Protein AF-0000000080789044 (afdb_homodimer)

Structure (mmCIF, N/CA/C/O backbone):
data_AF-0000000080789044-model_v1
#
loop_
_entity.id
_entity.type
_entity.pdbx_description
1 polymer 'K Homology domain-containing protein'
#
loop_
_atom_site.group_PDB
_atom_site.id
_atom_site.type_symbol
_atom_site.label_atom_id
_atom_site.label_alt_id
_atom_site.label_comp_id
_atom_site.label_asym_id
_atom_site.label_entity_id
_atom_site.label_seq_id
_atom_site.pdbx_PDB_ins_code
_atom_site.Cartn_x
_atom_site.Cartn_y
_atom_site.Cartn_z
_atom_site.occupancy
_atom_site.B_iso_or_equiv
_atom_site.auth_seq_id
_atom_site.auth_comp_id
_atom_site.auth_asym_id
_atom_site.auth_atom_id
_atom_site.pdbx_PDB_model_num
ATOM 1 N N . MET A 1 1 ? 4.906 7.844 7.617 1 92.12 1 MET A N 1
ATOM 2 C CA . MET A 1 1 ? 3.854 7.016 7.031 1 92.12 1 MET A CA 1
ATOM 3 C C . MET A 1 1 ? 2.904 6.5 8.109 1 92.12 1 MET A C 1
ATOM 5 O O . MET A 1 1 ? 3.305 6.324 9.258 1 92.12 1 MET A O 1
ATOM 9 N N . TYR A 1 2 ? 1.619 6.316 7.652 1 90.75 2 TYR A N 1
ATOM 10 C CA . TYR A 1 2 ? 0.608 5.883 8.609 1 90.75 2 TYR A CA 1
ATOM 11 C C . TYR A 1 2 ? -0.194 4.707 8.062 1 90.75 2 TYR A C 1
ATOM 13 O O . TYR A 1 2 ? -0.477 4.645 6.867 1 90.75 2 TYR A O 1
ATOM 21 N N . ILE A 1 3 ? -0.544 3.85 9.039 1 94.31 3 ILE A N 1
ATOM 22 C CA . ILE A 1 3 ? -1.334 2.691 8.641 1 94.31 3 ILE A CA 1
ATOM 23 C C . ILE A 1 3 ? -2.229 2.25 9.797 1 94.31 3 ILE A C 1
ATOM 25 O O . ILE A 1 3 ? -1.871 2.418 10.969 1 94.31 3 ILE A O 1
ATOM 29 N N . THR A 1 4 ? -3.367 1.802 9.398 1 93.44 4 THR A N 1
ATOM 30 C CA . THR A 1 4 ? -4.273 1.199 10.375 1 93.44 4 THR A CA 1
ATOM 31 C C . THR A 1 4 ? -4.496 -0.277 10.062 1 93.44 4 THR A C 1
ATOM 33 O O . THR A 1 4 ? -4.203 -0.734 8.953 1 93.44 4 THR A O 1
ATOM 36 N N . VAL A 1 5 ? -4.879 -1.043 11.023 1 95.06 5 VAL A N 1
ATOM 37 C CA . VAL A 1 5 ? -5.246 -2.447 10.859 1 95.06 5 VAL A CA 1
ATOM 38 C C . VAL A 1 5 ? -6.578 -2.715 11.555 1 95.06 5 VAL A C 1
ATOM 40 O O . VAL A 1 5 ? -7.031 -1.915 12.375 1 95.06 5 VAL A O 1
ATOM 43 N N . PRO A 1 6 ? -7.223 -3.789 11.148 1 93.25 6 PRO A N 1
ATOM 44 C CA . PRO A 1 6 ? -8.445 -4.16 11.875 1 93.25 6 PRO A CA 1
ATOM 45 C C . PRO A 1 6 ? -8.211 -4.297 13.375 1 93.25 6 PRO A C 1
ATOM 47 O O . PRO A 1 6 ? -7.125 -4.688 13.805 1 93.25 6 PRO A O 1
ATOM 50 N N . ASP A 1 7 ? -9.273 -4.141 14.18 1 93.12 7 ASP A N 1
ATOM 51 C CA . ASP A 1 7 ? -9.203 -4.105 15.633 1 93.12 7 ASP A CA 1
ATOM 52 C C . ASP A 1 7 ? -8.633 -5.414 16.188 1 93.12 7 ASP A C 1
ATOM 54 O O . ASP A 1 7 ? -7.863 -5.402 17.156 1 93.12 7 ASP A O 1
ATOM 58 N N . ASP A 1 8 ? -9.016 -6.445 15.555 1 95.88 8 ASP A N 1
ATOM 59 C CA . ASP A 1 8 ? -8.641 -7.75 16.094 1 95.88 8 ASP A CA 1
ATOM 60 C C . ASP A 1 8 ? -7.164 -8.039 15.836 1 95.88 8 ASP A C 1
ATOM 62 O O . ASP A 1 8 ? -6.617 -9.016 16.359 1 95.88 8 ASP A O 1
ATOM 66 N N . LYS A 1 9 ? -6.492 -7.137 15.094 1 97.44 9 LYS A N 1
ATOM 67 C CA . LYS A 1 9 ? -5.078 -7.348 14.789 1 97.44 9 LYS A CA 1
ATOM 68 C C . LYS A 1 9 ? -4.199 -6.383 15.578 1 97.44 9 LYS A C 1
ATOM 70 O O . LYS A 1 9 ? -2.971 -6.5 15.562 1 97.44 9 LYS A O 1
ATOM 75 N N . ILE A 1 10 ? -4.777 -5.477 16.234 1 96.88 10 ILE A N 1
ATOM 76 C CA . ILE A 1 10 ? -4.055 -4.379 16.859 1 96.88 10 ILE A CA 1
ATOM 77 C C . ILE A 1 10 ? -3.068 -4.938 17.891 1 96.88 10 ILE A C 1
ATOM 79 O O . ILE A 1 10 ? -1.892 -4.57 17.891 1 96.88 10 ILE A O 1
ATOM 83 N N . ASN A 1 11 ? -3.529 -5.836 18.766 1 97.44 11 ASN A N 1
ATOM 84 C CA . ASN A 1 11 ? -2.662 -6.375 19.797 1 97.44 11 ASN A CA 1
ATOM 85 C C . ASN A 1 11 ? -1.482 -7.141 19.203 1 97.44 11 ASN A C 1
ATOM 87 O O . ASN A 1 11 ? -0.358 -7.035 19.703 1 97.44 11 ASN A O 1
ATOM 91 N N . LEU A 1 12 ? -1.812 -7.879 18.234 1 98.06 12 LEU A N 1
ATOM 92 C CA . LEU A 1 12 ? -0.754 -8.633 17.562 1 98.06 12 LEU A CA 1
ATOM 93 C C . LEU A 1 12 ? 0.278 -7.688 16.953 1 98.06 12 LEU A C 1
ATOM 95 O O . LEU A 1 12 ? 1.483 -7.891 17.109 1 98.06 12 LEU A O 1
ATOM 99 N N . VAL A 1 13 ? -0.162 -6.688 16.266 1 98.31 13 VAL A N 1
ATOM 100 C CA . VAL A 1 13 ? 0.733 -5.727 15.625 1 98.31 13 VAL A CA 1
ATOM 101 C C . VAL A 1 13 ? 1.543 -4.992 16.703 1 98.31 13 VAL A C 1
ATOM 103 O O . VAL A 1 13 ? 2.756 -4.82 16.562 1 98.31 13 VAL A O 1
ATOM 106 N N . LYS A 1 14 ? 0.929 -4.582 17.766 1 97.81 14 LYS A N 1
ATOM 107 C CA . LYS A 1 14 ? 1.612 -3.893 18.844 1 97.81 14 LYS A CA 1
ATOM 108 C C . LYS A 1 14 ? 2.76 -4.734 19.406 1 97.81 14 LYS A C 1
ATOM 110 O O . LYS A 1 14 ? 3.807 -4.199 19.766 1 97.81 14 LYS A O 1
ATOM 115 N N . SER A 1 15 ? 2.578 -5.996 19.438 1 97.81 15 SER A N 1
ATOM 116 C CA . SER A 1 15 ? 3.547 -6.902 20.047 1 97.81 15 SER A CA 1
ATOM 117 C C . SER A 1 15 ? 4.836 -6.961 19.234 1 97.81 15 SER A C 1
ATOM 119 O O . SER A 1 15 ? 5.875 -7.395 19.734 1 97.81 15 SER A O 1
ATOM 121 N N . ILE A 1 16 ? 4.773 -6.512 18 1 98.12 16 ILE A N 1
ATOM 122 C CA . ILE A 1 16 ? 5.965 -6.684 17.188 1 98.12 16 ILE A CA 1
ATOM 123 C C . ILE A 1 16 ? 6.57 -5.32 16.859 1 98.12 16 ILE A C 1
ATOM 125 O O . ILE A 1 16 ? 7.613 -5.234 16.203 1 98.12 16 ILE A O 1
ATOM 129 N N . LEU A 1 17 ? 5.988 -4.258 17.234 1 98.12 17 LEU A N 1
ATOM 130 C CA . LEU A 1 17 ? 6.441 -2.918 16.875 1 98.12 17 LEU A CA 1
ATOM 131 C C . LEU A 1 17 ? 7.871 -2.684 17.359 1 98.12 17 LEU A C 1
ATOM 133 O O . LEU A 1 17 ? 8.672 -2.082 16.641 1 98.12 17 LEU A O 1
ATOM 137 N N . GLY A 1 18 ? 8.188 -3.09 18.594 1 97.69 18 GLY A N 1
ATOM 138 C CA . GLY A 1 18 ? 9.539 -2.955 19.109 1 97.69 18 GLY A CA 1
ATOM 139 C C . GLY A 1 18 ? 10.578 -3.66 18.25 1 97.69 18 GLY A C 1
ATOM 140 O O . GLY A 1 18 ? 11.625 -3.09 17.938 1 97.69 18 GLY A O 1
ATOM 141 N N . ARG A 1 19 ? 10.258 -4.855 17.938 1 97.69 19 ARG A N 1
ATOM 142 C CA . ARG A 1 19 ? 11.148 -5.641 17.094 1 97.69 19 ARG A CA 1
ATOM 143 C C . ARG A 1 19 ? 11.352 -4.973 15.734 1 97.69 19 ARG A C 1
ATOM 145 O O . ARG A 1 19 ? 12.477 -4.891 15.234 1 97.69 19 ARG A O 1
ATOM 152 N N . LEU A 1 20 ? 10.289 -4.488 15.086 1 98.31 20 LEU A N 1
ATOM 153 C CA . LEU A 1 20 ? 10.359 -3.807 13.797 1 98.31 20 LEU A CA 1
ATOM 154 C C . LEU A 1 20 ? 11.25 -2.572 13.883 1 98.31 20 LEU A C 1
ATOM 156 O O . LEU A 1 20 ? 12.031 -2.301 12.969 1 98.31 20 LEU A O 1
ATOM 160 N N . GLU A 1 21 ? 11.109 -1.86 14.938 1 97.94 21 GLU A N 1
ATOM 161 C CA . GLU A 1 21 ? 11.922 -0.664 15.133 1 97.94 21 GLU A CA 1
ATOM 162 C C . GLU A 1 21 ? 13.398 -1.016 15.258 1 97.94 21 GLU A C 1
ATOM 164 O O . GLU A 1 21 ? 14.258 -0.294 14.742 1 97.94 21 GLU A O 1
ATOM 169 N N . GLU A 1 22 ? 13.703 -2.09 15.891 1 96.94 22 GLU A N 1
ATOM 170 C CA . GLU A 1 22 ? 15.078 -2.527 16.125 1 96.94 22 GLU A CA 1
ATOM 171 C C . GLU A 1 22 ? 15.75 -2.943 14.82 1 96.94 22 GLU A C 1
ATOM 173 O O . GLU A 1 22 ? 16.938 -2.707 14.625 1 96.94 22 GLU A O 1
ATOM 178 N N . ILE A 1 23 ? 14.984 -3.5 13.945 1 97 23 ILE A N 1
ATOM 179 C CA . ILE A 1 23 ? 15.609 -4.086 12.766 1 97 23 ILE A CA 1
ATOM 180 C C . ILE A 1 23 ? 15.484 -3.133 11.586 1 97 23 ILE A C 1
ATOM 182 O O . ILE A 1 23 ? 15.859 -3.471 10.461 1 97 23 ILE A O 1
ATOM 186 N N . SER A 1 24 ? 14.828 -2.043 11.805 1 96.69 24 SER A N 1
ATOM 187 C CA . SER A 1 24 ? 14.656 -1.04 10.758 1 96.69 24 SER A CA 1
ATOM 188 C C . SER A 1 24 ? 15.172 0.323 11.211 1 96.69 24 SER A C 1
ATOM 190 O O . SER A 1 24 ? 15.258 0.594 12.414 1 96.69 24 SER A O 1
ATOM 192 N N . ASN A 1 25 ? 15.594 1.128 10.391 1 95.94 25 ASN A N 1
ATOM 193 C CA . ASN A 1 25 ? 15.992 2.496 10.695 1 95.94 25 ASN A CA 1
ATOM 194 C C . ASN A 1 25 ? 14.797 3.438 10.75 1 95.94 25 ASN A C 1
ATOM 196 O O . ASN A 1 25 ? 14.781 4.461 10.062 1 95.94 25 ASN A O 1
ATOM 200 N N . THR A 1 26 ? 13.766 3.014 11.586 1 97.56 26 THR A N 1
ATOM 201 C CA . THR A 1 26 ? 12.531 3.787 11.703 1 97.56 26 THR A CA 1
ATOM 202 C C . THR A 1 26 ? 12.148 3.973 13.164 1 97.56 26 THR A C 1
ATOM 204 O O . THR A 1 26 ? 12.609 3.229 14.031 1 97.56 26 THR A O 1
ATOM 207 N N . LYS A 1 27 ? 11.477 5.027 13.414 1 97.31 27 LYS A N 1
ATOM 208 C CA . LYS A 1 27 ? 10.711 5.195 14.648 1 97.31 27 LYS A CA 1
ATOM 209 C C . LYS A 1 27 ? 9.25 4.812 14.453 1 97.31 27 LYS A C 1
ATOM 211 O O . LYS A 1 27 ? 8.641 5.184 13.453 1 97.31 27 LYS A O 1
ATOM 216 N N . ILE A 1 28 ? 8.711 3.982 15.375 1 98.06 28 ILE A N 1
ATOM 217 C CA . ILE A 1 28 ? 7.344 3.492 15.227 1 98.06 28 ILE A CA 1
ATOM 218 C C . ILE A 1 28 ? 6.531 3.836 16.469 1 98.06 28 ILE A C 1
ATOM 220 O O . ILE A 1 28 ? 6.961 3.561 17.594 1 98.06 28 ILE A O 1
ATOM 224 N N . GLU A 1 29 ? 5.391 4.438 16.234 1 96.38 29 GLU A N 1
ATOM 225 C CA . GLU A 1 29 ? 4.523 4.852 17.328 1 96.38 29 GLU A CA 1
ATOM 226 C C . GLU A 1 29 ? 3.08 4.422 17.094 1 96.38 29 GLU A C 1
ATOM 228 O O . GLU A 1 29 ? 2.59 4.496 15.961 1 96.38 29 GLU A O 1
ATOM 233 N N . PHE A 1 30 ? 2.467 3.924 18.094 1 96.38 30 PHE A N 1
ATOM 234 C CA . PHE A 1 30 ? 1.051 3.584 18.047 1 96.38 30 PHE A CA 1
ATOM 235 C C . PHE A 1 30 ? 0.214 4.645 18.75 1 96.38 30 PHE A C 1
ATOM 237 O O . PHE A 1 30 ? 0.498 5.008 19.891 1 96.38 30 PHE A O 1
ATOM 244 N N . ASP A 1 31 ? -0.808 5.133 18.031 1 89.69 31 ASP A N 1
ATOM 245 C CA . ASP A 1 31 ? -1.748 6.078 18.625 1 89.69 31 ASP A CA 1
ATOM 246 C C . ASP A 1 31 ? -3.008 5.367 19.125 1 89.69 31 ASP A C 1
ATOM 248 O O . ASP A 1 31 ? -3.809 4.887 18.312 1 89.69 31 ASP A O 1
ATOM 252 N N . GLU A 1 32 ? -3.293 5.422 20.328 1 87.94 32 GLU A N 1
ATOM 253 C CA . GLU A 1 32 ? -4.414 4.715 20.938 1 87.94 32 GLU A CA 1
ATOM 254 C C . GLU A 1 32 ? -5.746 5.344 20.531 1 87.94 32 GLU A C 1
ATOM 256 O O . GLU A 1 32 ? -6.762 4.652 20.422 1 87.94 32 GLU A O 1
ATOM 261 N N . LYS A 1 33 ? -5.793 6.559 20.328 1 82.38 33 LYS A N 1
ATOM 262 C CA . LYS A 1 33 ? -7.043 7.27 20.078 1 82.38 33 LYS A CA 1
ATOM 263 C C . LYS A 1 33 ? -7.527 7.027 18.641 1 82.38 33 LYS A C 1
ATOM 265 O O . LYS A 1 33 ? -8.703 6.75 18.422 1 82.38 33 LYS A O 1
ATOM 270 N N . THR A 1 34 ? -6.609 7.09 17.703 1 82.75 34 THR A N 1
ATOM 271 C CA . THR A 1 34 ? -6.984 6.906 16.297 1 82.75 34 THR A CA 1
ATOM 272 C C . THR A 1 34 ? -6.73 5.469 15.859 1 82.75 34 THR A C 1
ATOM 274 O O . THR A 1 34 ? -7.09 5.086 14.742 1 82.75 34 THR A O 1
ATOM 277 N N . LYS A 1 35 ? -6.02 4.676 16.75 1 88.19 35 LYS A N 1
ATOM 278 C CA . LYS A 1 35 ? -5.668 3.289 16.469 1 88.19 35 LYS A CA 1
ATOM 279 C C . LYS A 1 35 ? -4.801 3.189 15.219 1 88.19 35 LYS A C 1
ATOM 281 O O . LYS A 1 35 ? -4.969 2.27 14.414 1 88.19 35 LYS A O 1
ATOM 286 N N . SER A 1 36 ? -4.012 4.16 15.016 1 92 36 SER A N 1
ATOM 287 C CA . SER A 1 36 ? -3.125 4.203 13.852 1 92 36 SER A CA 1
ATOM 288 C C . SER A 1 36 ? -1.669 4.004 14.258 1 92 36 SER A C 1
ATOM 290 O O . SER A 1 36 ? -1.309 4.215 15.422 1 92 36 SER A O 1
ATOM 292 N N . ILE A 1 37 ? -0.915 3.543 13.375 1 95.88 37 ILE A N 1
ATOM 293 C CA . ILE A 1 37 ? 0.515 3.324 13.562 1 95.88 37 ILE A CA 1
ATOM 294 C C . ILE A 1 37 ? 1.308 4.293 12.695 1 95.88 37 ILE A C 1
ATOM 296 O O . ILE A 1 37 ? 1.101 4.359 11.477 1 95.88 37 ILE A O 1
ATOM 300 N N . ARG A 1 38 ? 2.156 4.992 13.336 1 95.69 38 ARG A N 1
ATOM 301 C CA . ARG A 1 38 ? 3.027 5.941 12.648 1 95.69 38 ARG A CA 1
ATOM 302 C C . ARG A 1 38 ? 4.426 5.367 12.461 1 95.69 38 ARG A C 1
ATOM 304 O O . ARG A 1 38 ? 5.047 4.91 13.43 1 95.69 38 ARG A O 1
ATOM 311 N N . VAL A 1 39 ? 4.871 5.371 11.242 1 97.38 39 VAL A N 1
ATOM 312 C CA . VAL A 1 39 ? 6.203 4.875 10.914 1 97.38 39 VAL A CA 1
ATOM 313 C C . VAL A 1 39 ? 7.043 6.004 10.32 1 97.38 39 VAL A C 1
ATOM 315 O O . VAL A 1 39 ? 6.75 6.496 9.227 1 97.38 39 VAL A O 1
ATOM 318 N N . ILE A 1 40 ? 8.141 6.383 10.984 1 94.75 40 ILE A N 1
ATOM 319 C CA . ILE A 1 40 ? 8.953 7.523 10.586 1 94.75 40 ILE A CA 1
ATOM 320 C C . ILE A 1 40 ? 10.383 7.062 10.312 1 94.75 40 ILE A C 1
ATOM 322 O O . ILE A 1 40 ? 11.078 6.59 11.211 1 94.75 40 ILE A O 1
ATOM 326 N N . PRO A 1 41 ? 10.758 7.188 9.094 1 96 41 PRO A N 1
ATOM 327 C CA . PRO A 1 41 ? 12.172 6.875 8.859 1 96 41 PRO A CA 1
ATOM 328 C C . PRO A 1 41 ? 13.117 7.82 9.602 1 96 41 PRO A C 1
ATOM 330 O O . PRO A 1 41 ? 12.836 9.016 9.719 1 96 41 PRO A O 1
ATOM 333 N N . LYS A 1 42 ? 14.211 7.309 10.062 1 92.88 42 LYS A N 1
ATOM 334 C CA . LYS A 1 42 ? 15.188 8.109 10.789 1 92.88 42 LYS A CA 1
ATOM 335 C C . LYS A 1 42 ? 16.109 8.859 9.836 1 92.88 42 LYS A C 1
ATOM 337 O O . LYS A 1 42 ? 16.812 9.789 10.234 1 92.88 42 LYS A O 1
ATOM 342 N N . ASP A 1 43 ? 16.078 8.383 8.641 1 90.12 43 ASP A N 1
ATOM 343 C CA . ASP A 1 43 ? 16.828 9.086 7.598 1 90.12 43 ASP A CA 1
ATOM 344 C C . ASP A 1 43 ? 15.891 9.602 6.508 1 90.12 43 ASP A C 1
ATOM 346 O O . ASP A 1 43 ? 14.664 9.539 6.648 1 90.12 43 ASP A O 1
ATOM 350 N N . ASN A 1 44 ? 16.328 10.297 5.562 1 88.56 44 ASN A N 1
ATOM 351 C CA . ASN A 1 44 ? 15.5 10.891 4.516 1 88.56 44 ASN A CA 1
ATOM 352 C C . ASN A 1 44 ? 15.219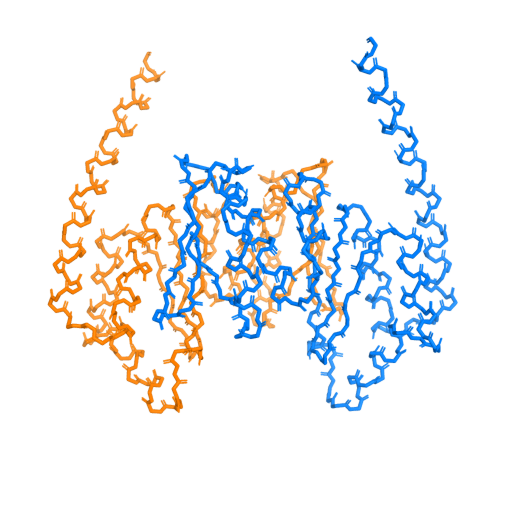 9.906 3.389 1 88.56 44 ASN A C 1
ATOM 354 O O . ASN A 1 44 ? 15.258 10.273 2.213 1 88.56 44 ASN A O 1
ATOM 358 N N . ASN A 1 45 ? 15.023 8.609 3.785 1 92.31 45 ASN A N 1
ATOM 359 C CA . ASN A 1 45 ? 14.711 7.551 2.834 1 92.31 45 ASN A CA 1
ATOM 360 C C . ASN A 1 45 ? 13.508 6.727 3.289 1 92.31 45 ASN A C 1
ATOM 362 O O . ASN A 1 45 ? 13.508 6.18 4.391 1 92.31 45 ASN A O 1
ATOM 366 N N . ALA A 1 46 ? 12.547 6.617 2.398 1 96.12 46 ALA A N 1
ATOM 367 C CA . ALA A 1 46 ? 11.242 6.078 2.77 1 96.12 46 ALA A CA 1
ATOM 368 C C . ALA A 1 46 ? 11.25 4.555 2.721 1 96.12 46 ALA A C 1
ATOM 370 O O . ALA A 1 46 ? 10.32 3.906 3.221 1 96.12 46 ALA A O 1
ATOM 371 N N . TYR A 1 47 ? 12.297 3.949 2.158 1 96.81 47 TYR A N 1
ATOM 372 C CA . TYR A 1 47 ? 12.25 2.535 1.804 1 96.81 47 TYR A CA 1
ATOM 373 C C . TYR A 1 47 ? 12.031 1.669 3.037 1 96.81 47 TYR A C 1
ATOM 375 O O . TYR A 1 47 ? 11.164 0.792 3.041 1 96.81 47 TYR A O 1
ATOM 383 N N . GLU A 1 48 ? 12.789 1.94 4.09 1 96.81 48 GLU A N 1
ATOM 384 C CA . GLU A 1 48 ? 12.656 1.134 5.297 1 96.81 48 GLU A CA 1
ATOM 385 C C . GLU A 1 48 ? 11.266 1.279 5.906 1 96.81 48 GLU A C 1
ATOM 387 O O . GLU A 1 48 ? 10.688 0.304 6.391 1 96.81 48 GLU A O 1
ATOM 392 N N . ALA A 1 49 ? 10.781 2.465 5.918 1 97.5 49 ALA A N 1
ATOM 393 C CA . ALA A 1 49 ? 9.43 2.697 6.418 1 97.5 49 ALA A CA 1
ATOM 394 C C . ALA A 1 49 ? 8.398 1.964 5.57 1 97.5 49 ALA A C 1
ATOM 396 O O . ALA A 1 49 ? 7.426 1.418 6.098 1 97.5 49 ALA A O 1
ATOM 397 N N . MET A 1 50 ? 8.57 1.967 4.281 1 97.5 50 MET A N 1
ATOM 398 C CA . MET A 1 50 ? 7.66 1.261 3.383 1 97.5 50 MET A CA 1
ATOM 399 C C . MET A 1 50 ? 7.645 -0.233 3.686 1 97.5 50 MET A C 1
ATOM 401 O O . MET A 1 50 ? 6.59 -0.867 3.656 1 97.5 50 MET A O 1
ATOM 405 N N . LYS A 1 51 ? 8.805 -0.787 3.971 1 98.06 51 LYS A N 1
ATOM 406 C CA . LYS A 1 51 ? 8.867 -2.199 4.328 1 98.06 51 LYS A CA 1
ATOM 407 C C . LYS A 1 51 ? 8.117 -2.475 5.625 1 98.06 51 LYS A C 1
ATOM 409 O O . LYS A 1 51 ? 7.336 -3.426 5.707 1 98.06 51 LYS A O 1
ATOM 414 N N . VAL A 1 52 ? 8.344 -1.621 6.582 1 98.5 52 VAL A N 1
ATOM 415 C CA . VAL A 1 52 ? 7.672 -1.765 7.867 1 98.5 52 VAL A CA 1
ATOM 416 C C . VAL A 1 52 ? 6.16 -1.698 7.672 1 98.5 52 VAL A C 1
ATOM 418 O O . VAL A 1 52 ? 5.422 -2.525 8.211 1 98.5 52 VAL A O 1
ATOM 421 N N . VAL A 1 53 ? 5.734 -0.76 6.922 1 98.12 53 VAL A N 1
ATOM 422 C CA . VAL A 1 53 ? 4.312 -0.596 6.637 1 98.12 53 VAL A CA 1
ATOM 423 C C . VAL A 1 53 ? 3.775 -1.849 5.949 1 98.12 53 VAL A C 1
ATOM 425 O O . VAL A 1 53 ? 2.664 -2.297 6.242 1 98.12 53 VAL A O 1
ATOM 428 N N . SER A 1 54 ? 4.551 -2.414 5.062 1 98.19 54 SER A N 1
ATOM 429 C CA . SER A 1 54 ? 4.137 -3.631 4.371 1 98.19 54 SER A CA 1
ATOM 430 C C . SER A 1 54 ? 3.967 -4.793 5.344 1 98.19 54 SER A C 1
ATOM 432 O O . SER A 1 54 ? 3.045 -5.598 5.203 1 98.19 54 SER A O 1
ATOM 434 N N . VAL A 1 55 ? 4.852 -4.887 6.293 1 98.81 55 VAL A N 1
ATOM 435 C CA . VAL A 1 55 ? 4.75 -5.93 7.309 1 98.81 55 VAL A CA 1
ATOM 436 C C . VAL A 1 55 ? 3.449 -5.77 8.086 1 98.81 55 VAL A C 1
ATOM 438 O O . VAL A 1 55 ? 2.701 -6.734 8.266 1 98.81 55 VAL A O 1
ATOM 441 N N . ILE A 1 56 ? 3.186 -4.562 8.523 1 98.62 56 ILE A N 1
ATOM 442 C CA . ILE A 1 56 ? 1.991 -4.273 9.312 1 98.62 56 ILE A CA 1
ATOM 443 C C . ILE A 1 56 ? 0.744 -4.562 8.477 1 98.62 56 ILE A C 1
ATOM 445 O O . ILE A 1 56 ? -0.213 -5.164 8.977 1 98.62 56 ILE A O 1
ATOM 449 N N . LYS A 1 57 ? 0.782 -4.195 7.246 1 97.56 57 LYS A N 1
ATOM 450 C CA . LYS A 1 57 ? -0.329 -4.457 6.336 1 97.56 57 LYS A CA 1
ATOM 451 C C . LYS A 1 57 ? -0.571 -5.953 6.176 1 97.56 57 LYS A C 1
ATOM 453 O O . LYS A 1 57 ? -1.717 -6.41 6.184 1 97.56 57 LYS A O 1
ATOM 458 N N . ALA A 1 58 ? 0.5 -6.668 5.992 1 98.56 58 ALA A N 1
ATOM 459 C CA . ALA A 1 58 ? 0.392 -8.117 5.82 1 98.56 58 ALA A CA 1
ATOM 460 C C . ALA A 1 58 ? -0.297 -8.766 7.02 1 98.56 58 ALA A C 1
ATOM 462 O O . ALA A 1 58 ? -1.19 -9.594 6.855 1 98.56 58 ALA A O 1
ATOM 463 N N . ILE A 1 59 ? 0.059 -8.328 8.18 1 98.38 59 ILE A N 1
ATOM 464 C CA . ILE A 1 59 ? -0.57 -8.852 9.383 1 98.38 59 ILE A CA 1
ATOM 465 C C . ILE A 1 59 ? -2.039 -8.438 9.422 1 98.38 59 ILE A C 1
ATOM 467 O O . ILE A 1 59 ? -2.91 -9.242 9.758 1 98.38 59 ILE A O 1
ATOM 471 N N . GLY A 1 60 ? -2.295 -7.266 9.07 1 96.44 60 GLY A N 1
ATOM 472 C CA . GLY A 1 60 ? -3.66 -6.766 9.031 1 96.44 60 GLY A CA 1
ATOM 473 C C . GLY A 1 60 ? -4.57 -7.582 8.133 1 96.44 60 GLY A C 1
ATOM 474 O O . GLY A 1 60 ? -5.75 -7.758 8.438 1 96.44 60 GLY A O 1
ATOM 475 N N . VAL A 1 61 ? -3.961 -8.047 7.051 1 95.75 61 VAL A N 1
ATOM 476 C CA . VAL A 1 61 ? -4.781 -8.758 6.07 1 95.75 61 VAL A CA 1
ATOM 477 C C . VAL A 1 61 ? -4.906 -10.227 6.469 1 95.75 61 VAL A C 1
ATOM 479 O O . VAL A 1 61 ? -5.754 -10.953 5.934 1 95.75 61 VAL A O 1
ATOM 482 N N . GLY A 1 62 ? -3.889 -10.703 7.332 1 96.44 62 GLY A N 1
ATOM 483 C CA . GLY A 1 62 ? -4.148 -12.023 7.867 1 96.44 62 GLY A CA 1
ATOM 484 C C . GLY A 1 62 ? -2.93 -12.93 7.844 1 96.44 62 GLY A C 1
ATOM 485 O O . GLY A 1 62 ? -2.99 -14.078 8.289 1 96.44 62 GLY A O 1
ATOM 486 N N . PHE A 1 63 ? -1.867 -12.508 7.387 1 98.31 63 PHE A N 1
ATOM 487 C CA . PHE A 1 63 ? -0.663 -13.328 7.395 1 98.31 63 PHE A CA 1
ATOM 488 C C . PHE A 1 63 ? -0.11 -13.461 8.812 1 98.31 63 PHE A C 1
ATOM 490 O O . PHE A 1 63 ? -0.295 -12.562 9.641 1 98.31 63 PHE A O 1
ATOM 497 N N . ASP A 1 64 ? 0.508 -14.555 9.031 1 97.38 64 ASP A N 1
ATOM 498 C CA . ASP A 1 64 ? 1.12 -14.695 10.352 1 97.38 64 ASP A CA 1
ATOM 499 C C . ASP A 1 64 ? 2.385 -13.844 10.461 1 97.38 64 ASP A C 1
ATOM 501 O O . ASP A 1 64 ? 2.904 -13.359 9.453 1 97.38 64 ASP A O 1
ATOM 505 N N . VAL A 1 65 ? 2.82 -13.672 11.641 1 98.31 65 VAL A N 1
ATOM 506 C CA . VAL A 1 65 ? 3.914 -12.758 11.945 1 98.31 65 VAL A CA 1
ATOM 507 C C . VAL A 1 65 ? 5.184 -13.203 11.219 1 98.31 65 VAL A C 1
ATOM 509 O O . VAL A 1 65 ? 5.867 -12.391 10.594 1 98.31 65 VAL A O 1
ATOM 512 N N . ASP A 1 66 ? 5.465 -14.461 11.281 1 98.12 66 ASP A N 1
ATOM 513 C CA . ASP A 1 66 ? 6.691 -14.977 10.68 1 98.12 66 ASP A CA 1
ATOM 514 C C . ASP A 1 66 ? 6.711 -14.727 9.18 1 98.12 66 ASP A C 1
ATOM 516 O O . ASP A 1 66 ? 7.734 -14.32 8.625 1 98.12 66 ASP A O 1
ATOM 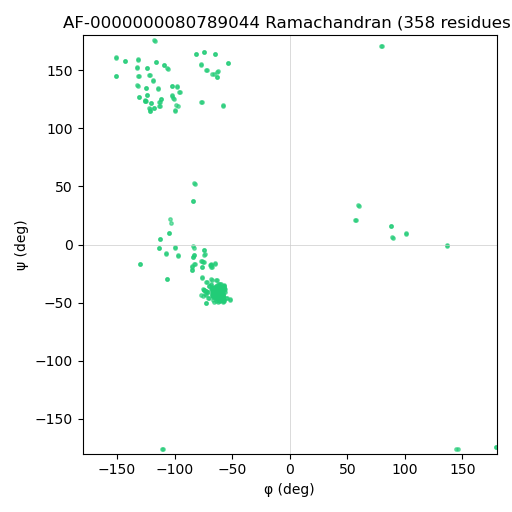520 N N . GLU A 1 67 ? 5.598 -14.953 8.562 1 98.06 67 GLU A N 1
ATOM 521 C CA . GLU A 1 67 ? 5.48 -14.703 7.125 1 98.06 67 GLU A CA 1
ATOM 522 C C . GLU A 1 67 ? 5.594 -13.211 6.812 1 98.06 67 GLU A C 1
ATOM 524 O O . GLU A 1 67 ? 6.309 -12.82 5.887 1 98.06 67 GLU A O 1
ATOM 529 N N . ALA A 1 68 ? 4.922 -12.422 7.574 1 98.69 68 ALA A N 1
ATOM 530 C CA . ALA A 1 68 ? 4.906 -10.977 7.363 1 98.69 68 ALA A CA 1
ATOM 531 C C . ALA A 1 68 ? 6.309 -10.383 7.496 1 98.69 68 ALA A C 1
ATOM 533 O O . ALA A 1 68 ? 6.691 -9.492 6.734 1 98.69 68 ALA A O 1
ATOM 534 N N . MET A 1 69 ? 7.113 -10.922 8.398 1 98.62 69 MET A N 1
ATOM 535 C CA . MET A 1 69 ? 8.445 -10.391 8.695 1 98.62 69 MET A CA 1
ATOM 536 C C . MET A 1 69 ? 9.375 -10.586 7.504 1 98.62 69 MET A C 1
ATOM 538 O O . MET A 1 69 ? 10.391 -9.891 7.387 1 98.62 69 MET A O 1
ATOM 542 N N . LYS A 1 70 ? 9.07 -11.461 6.613 1 98.44 70 LYS A N 1
ATOM 543 C CA . LYS A 1 70 ? 9.883 -11.68 5.426 1 98.44 70 LYS A CA 1
ATOM 544 C C . LYS A 1 70 ? 9.883 -10.453 4.52 1 98.44 70 LYS A C 1
ATOM 546 O O . LYS A 1 70 ? 10.789 -10.266 3.709 1 98.44 70 LYS A O 1
ATOM 551 N N . LEU A 1 71 ? 8.953 -9.578 4.727 1 98.5 71 LEU A N 1
ATOM 552 C CA . LEU A 1 71 ? 8.82 -8.367 3.918 1 98.5 71 LEU A CA 1
ATOM 553 C C . LEU A 1 71 ? 9.914 -7.359 4.262 1 98.5 71 LEU A C 1
ATOM 555 O O . LEU A 1 71 ? 10.086 -6.363 3.561 1 98.5 71 LEU A O 1
ATOM 559 N N . MET A 1 72 ? 10.656 -7.68 5.328 1 98.25 72 MET A N 1
ATOM 560 C CA . MET A 1 72 ? 11.797 -6.824 5.652 1 98.25 72 MET A CA 1
ATOM 561 C C . MET A 1 72 ? 12.969 -7.098 4.719 1 98.25 72 MET A C 1
ATOM 563 O O . MET A 1 72 ? 13.93 -6.324 4.676 1 98.25 72 MET A O 1
ATOM 567 N N . ARG A 1 73 ? 12.867 -8.219 4.008 1 97.69 73 ARG A N 1
ATOM 568 C CA . ARG A 1 73 ? 13.859 -8.492 2.979 1 97.69 73 ARG A CA 1
ATOM 569 C C . ARG A 1 73 ? 13.594 -7.664 1.724 1 97.69 73 ARG A C 1
ATOM 571 O O . ARG A 1 73 ? 12.438 -7.371 1.402 1 97.69 73 ARG A O 1
ATOM 578 N N . ASP A 1 74 ? 14.633 -7.453 0.998 1 96.88 74 ASP A N 1
ATOM 579 C CA . ASP A 1 74 ? 14.531 -6.578 -0.168 1 96.88 74 ASP A CA 1
ATOM 580 C C . ASP A 1 74 ? 13.836 -7.289 -1.328 1 96.88 74 ASP A C 1
ATOM 582 O O . ASP A 1 74 ? 13.344 -6.645 -2.254 1 96.88 74 ASP A O 1
ATOM 586 N N . ASP A 1 75 ? 13.805 -8.625 -1.287 1 96.62 75 ASP A N 1
ATOM 587 C CA . ASP A 1 75 ? 13.336 -9.367 -2.453 1 96.62 75 ASP A CA 1
ATOM 588 C C . ASP A 1 75 ? 11.938 -9.922 -2.225 1 96.62 75 ASP A C 1
ATOM 590 O O . ASP A 1 75 ? 11.453 -10.75 -3.002 1 96.62 75 ASP A O 1
ATOM 594 N N . TYR A 1 76 ? 11.273 -9.5 -1.139 1 97.69 76 TYR A N 1
ATOM 595 C CA . TYR A 1 76 ? 9.922 -9.961 -0.853 1 97.69 76 TYR A CA 1
ATOM 596 C C . TYR A 1 76 ? 8.891 -8.867 -1.135 1 97.69 76 TYR A C 1
ATOM 598 O O . TYR A 1 76 ? 9.188 -7.68 -0.989 1 97.69 76 TYR A O 1
ATOM 606 N N . VAL A 1 77 ? 7.695 -9.289 -1.484 1 97.94 77 VAL A N 1
ATOM 607 C CA . VAL A 1 77 ? 6.617 -8.344 -1.756 1 97.94 77 VAL A CA 1
ATOM 608 C C . VAL A 1 77 ? 5.293 -8.914 -1.24 1 97.94 77 VAL A C 1
ATOM 610 O O . VAL A 1 77 ? 5.168 -10.117 -1.032 1 97.94 77 VAL A O 1
ATOM 613 N N . LEU A 1 78 ? 4.379 -8.023 -1.006 1 98.06 78 LEU A N 1
ATOM 614 C CA . LEU A 1 78 ? 2.98 -8.305 -0.709 1 98.06 78 LEU A CA 1
ATOM 615 C C . LEU A 1 78 ? 2.076 -7.824 -1.838 1 98.06 78 LEU A C 1
ATOM 617 O O . LEU A 1 78 ? 2.078 -6.637 -2.178 1 98.06 78 LEU A O 1
ATOM 621 N N . ASP A 1 79 ? 1.396 -8.758 -2.398 1 96.56 79 ASP A N 1
ATOM 622 C CA . ASP A 1 79 ? 0.423 -8.406 -3.426 1 96.56 79 ASP A CA 1
ATOM 623 C C . ASP A 1 79 ? -1 -8.711 -2.963 1 96.56 79 ASP A C 1
ATOM 625 O O . ASP A 1 79 ? -1.254 -9.758 -2.369 1 96.56 79 ASP A O 1
ATOM 629 N N . ILE A 1 80 ? -1.819 -7.758 -3.201 1 94.19 80 ILE A N 1
ATOM 630 C CA . ILE A 1 80 ? -3.223 -7.93 -2.844 1 94.19 80 ILE A CA 1
ATOM 631 C C . ILE A 1 80 ? -4.094 -7.797 -4.094 1 94.19 80 ILE A C 1
ATOM 633 O O . ILE A 1 80 ? -4.051 -6.777 -4.781 1 94.19 80 ILE A O 1
ATOM 637 N N . ILE A 1 81 ? -4.832 -8.766 -4.391 1 93 81 ILE A N 1
ATOM 638 C CA . ILE A 1 81 ? -5.773 -8.758 -5.504 1 93 81 ILE A CA 1
ATOM 639 C C . ILE A 1 81 ? -7.184 -8.469 -4.988 1 93 81 ILE A C 1
ATOM 641 O O . ILE A 1 81 ? -7.734 -9.242 -4.207 1 93 81 ILE A O 1
ATOM 645 N N . ASP A 1 82 ? -7.676 -7.371 -5.406 1 88.25 82 ASP A N 1
ATOM 646 C CA . ASP A 1 82 ? -9.062 -7.062 -5.09 1 88.25 82 ASP A CA 1
ATOM 647 C C . ASP A 1 82 ? -10.023 -7.859 -5.973 1 88.25 82 ASP A C 1
ATOM 649 O O . ASP A 1 82 ? -10.016 -7.711 -7.195 1 88.25 82 ASP A O 1
ATOM 653 N N . LEU A 1 83 ? -10.883 -8.609 -5.359 1 89.88 83 LEU A N 1
ATOM 654 C CA . LEU A 1 83 ? -11.773 -9.477 -6.117 1 89.88 83 LEU A CA 1
ATOM 655 C C . LEU A 1 83 ? -13.016 -8.719 -6.57 1 89.88 83 LEU A C 1
ATOM 657 O O . LEU A 1 83 ? -13.727 -9.172 -7.477 1 89.88 83 LEU A O 1
ATOM 661 N N . LYS A 1 84 ? -13.266 -7.602 -5.922 1 83.25 84 LYS A N 1
ATOM 662 C CA . LYS A 1 84 ? -14.461 -6.824 -6.242 1 83.25 84 LYS A CA 1
ATOM 663 C C . LYS A 1 84 ? -14.406 -6.301 -7.672 1 83.25 84 LYS A C 1
ATOM 665 O O . LYS A 1 84 ? -15.438 -6.195 -8.344 1 83.25 84 LYS A O 1
ATOM 670 N N . ASP A 1 85 ? -13.242 -6.062 -8.102 1 75.94 85 ASP A N 1
ATOM 671 C CA . ASP A 1 85 ? -13.062 -5.469 -9.422 1 75.94 85 ASP A CA 1
ATOM 672 C C . ASP A 1 85 ? -13.305 -6.496 -10.523 1 75.94 85 ASP A C 1
ATOM 674 O O . ASP A 1 85 ? -13.516 -6.133 -11.68 1 75.94 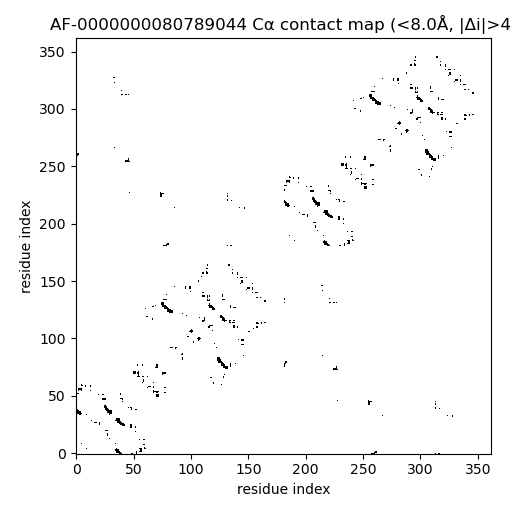85 ASP A O 1
ATOM 678 N N . SER A 1 86 ? -13.312 -7.703 -10.109 1 78.56 86 SER A N 1
ATOM 679 C CA . SER A 1 86 ? -13.43 -8.766 -11.102 1 78.56 86 SER A CA 1
ATOM 680 C C . SER A 1 86 ? -14.758 -9.5 -10.977 1 78.56 86 SER A C 1
ATOM 682 O O . SER A 1 86 ? -14.961 -10.539 -11.609 1 78.56 86 SER A O 1
ATOM 684 N N . THR A 1 87 ? -15.617 -9.031 -10.094 1 82.56 87 THR A N 1
ATOM 685 C CA . THR A 1 87 ? -16.844 -9.758 -9.82 1 82.56 87 THR A CA 1
ATOM 686 C C . THR A 1 87 ? -18.062 -8.883 -10.094 1 82.56 87 THR A C 1
ATOM 688 O O . THR A 1 87 ? -18.031 -7.672 -9.859 1 82.56 87 THR A O 1
ATOM 691 N N . ASN A 1 88 ? -19.109 -9.562 -10.57 1 81.81 88 ASN A N 1
ATOM 692 C CA . ASN A 1 88 ? -20.375 -8.898 -10.828 1 81.81 88 ASN A CA 1
ATOM 693 C C . ASN A 1 88 ? -21.406 -9.219 -9.742 1 81.81 88 ASN A C 1
ATOM 695 O O . ASN A 1 88 ? -22.609 -9.172 -9.992 1 81.81 88 ASN A O 1
ATOM 699 N N . GLY A 1 89 ? -20.969 -9.609 -8.586 1 86.94 89 GLY A N 1
ATOM 700 C CA . GLY A 1 89 ? -21.906 -9.938 -7.523 1 86.94 89 GLY A CA 1
ATOM 701 C C . GLY A 1 89 ? -21.438 -11.094 -6.656 1 86.94 89 GLY A C 1
ATOM 702 O O . GLY A 1 89 ? -20.359 -11.633 -6.859 1 86.94 89 GLY A O 1
ATOM 703 N N . PRO A 1 90 ? -22.359 -11.445 -5.727 1 90.31 90 PRO A N 1
ATOM 704 C CA . PRO A 1 90 ? -21.984 -12.445 -4.723 1 90.31 90 PRO A CA 1
ATOM 705 C C . PRO A 1 90 ? -21.766 -13.828 -5.32 1 90.31 90 PRO A C 1
ATOM 707 O O . PRO A 1 90 ? -20.891 -14.57 -4.875 1 90.31 90 PRO A O 1
ATOM 710 N N . GLU A 1 91 ? -22.594 -14.188 -6.312 1 92.88 91 GLU A N 1
ATOM 711 C CA . GLU A 1 91 ? -22.438 -15.508 -6.914 1 92.88 91 GLU A CA 1
ATOM 712 C C . GLU A 1 91 ? -21.125 -15.633 -7.664 1 92.88 91 GLU A C 1
ATOM 714 O O . GLU A 1 91 ? -20.453 -16.672 -7.59 1 92.88 91 GLU A O 1
ATOM 719 N N . ASP A 1 92 ? -20.797 -14.617 -8.328 1 93.5 92 ASP A N 1
ATOM 720 C CA . ASP A 1 92 ? -19.531 -14.586 -9.047 1 93.5 92 ASP A CA 1
ATOM 721 C C . ASP A 1 92 ? -18.344 -14.633 -8.086 1 93.5 92 ASP A C 1
ATOM 723 O O . ASP A 1 92 ? -17.344 -15.305 -8.352 1 93.5 92 ASP A O 1
ATOM 727 N N . MET A 1 93 ? -18.453 -13.953 -6.988 1 94.12 93 MET A N 1
ATOM 728 C CA . MET A 1 93 ? -17.422 -13.945 -5.957 1 94.12 93 MET A CA 1
ATOM 729 C C . MET A 1 93 ? -17.203 -15.352 -5.41 1 94.12 93 MET A C 1
ATOM 731 O O . MET A 1 93 ? -16.047 -15.781 -5.258 1 94.12 93 MET A O 1
ATOM 735 N N . LYS A 1 94 ? -18.297 -16 -5.176 1 94.81 94 LYS A N 1
ATOM 736 C CA . LYS A 1 94 ? -18.203 -17.359 -4.668 1 94.81 94 LYS A CA 1
ATOM 737 C C . LYS A 1 94 ? -17.531 -18.281 -5.68 1 94.81 94 LYS A C 1
ATOM 739 O O . LYS A 1 94 ? -16.719 -19.125 -5.312 1 94.81 94 LYS A O 1
ATOM 744 N N . ARG A 1 95 ? -17.922 -18.062 -6.887 1 95.62 95 ARG A N 1
ATOM 745 C CA . ARG A 1 95 ? -17.359 -18.891 -7.957 1 95.62 95 ARG A CA 1
ATOM 746 C C . ARG A 1 95 ? -15.859 -18.672 -8.086 1 95.62 95 ARG A C 1
ATOM 748 O O . ARG A 1 95 ? -15.094 -19.641 -8.125 1 95.62 95 ARG A O 1
ATOM 755 N N . ILE A 1 96 ? -15.469 -17.469 -8.125 1 94.88 96 ILE A N 1
ATOM 756 C CA . ILE A 1 96 ? -14.062 -17.109 -8.297 1 94.88 96 ILE A CA 1
ATOM 757 C C . ILE A 1 96 ? -13.25 -17.641 -7.117 1 94.88 96 ILE A C 1
ATOM 759 O O . ILE A 1 96 ? -12.195 -18.25 -7.309 1 94.88 96 ILE A O 1
ATOM 763 N N . LYS A 1 97 ? -13.711 -17.438 -5.945 1 96.94 97 LYS A N 1
ATOM 764 C CA . LYS A 1 97 ? -13.023 -17.969 -4.77 1 96.94 97 LYS A CA 1
ATOM 765 C C . LYS A 1 97 ? -12.914 -19.5 -4.84 1 96.94 97 LYS A C 1
ATOM 767 O O . LYS A 1 97 ? -11.867 -20.062 -4.516 1 96.94 97 LYS A O 1
ATOM 772 N N . GLY A 1 98 ? -14.008 -20.125 -5.227 1 97.38 98 GLY A N 1
ATOM 773 C CA . GLY A 1 98 ? -13.992 -21.578 -5.395 1 97.38 98 GLY A CA 1
ATOM 774 C C . GLY A 1 98 ? -12.938 -22.047 -6.367 1 97.38 98 GLY A C 1
ATOM 775 O O . GLY A 1 98 ? -12.289 -23.078 -6.133 1 97.38 98 GLY A O 1
ATOM 776 N N . ARG A 1 99 ? -12.766 -21.281 -7.41 1 97.44 99 ARG A N 1
ATOM 777 C CA . ARG A 1 99 ? -11.781 -21.641 -8.422 1 97.44 99 ARG A CA 1
ATOM 778 C C . ARG A 1 99 ? -10.367 -21.484 -7.887 1 97.44 99 ARG A C 1
ATOM 780 O O . ARG A 1 99 ? -9.484 -22.281 -8.195 1 97.44 99 ARG A O 1
ATOM 787 N N . ILE A 1 100 ? -10.141 -20.484 -7.066 1 98.25 100 ILE A N 1
ATOM 788 C CA . ILE A 1 100 ? -8.812 -20.219 -6.52 1 98.25 100 ILE A CA 1
ATOM 789 C C . ILE A 1 100 ? -8.484 -21.25 -5.441 1 98.25 100 ILE A C 1
ATOM 791 O O . ILE A 1 100 ? -7.352 -21.719 -5.344 1 98.25 100 ILE A O 1
ATOM 795 N N . ILE A 1 101 ? -9.461 -21.578 -4.68 1 98.31 101 ILE A N 1
ATOM 796 C CA . ILE A 1 101 ? -9.281 -22.547 -3.6 1 98.31 101 ILE A CA 1
ATOM 797 C C . ILE A 1 101 ? -9.125 -23.953 -4.184 1 98.31 101 ILE A C 1
ATOM 799 O O . ILE A 1 101 ? -8.18 -24.672 -3.844 1 98.31 101 ILE A O 1
ATOM 803 N N . GLY A 1 102 ? -10.062 -24.328 -5.074 1 97.31 102 GLY A N 1
ATOM 804 C CA . GLY A 1 102 ? -10.109 -25.656 -5.645 1 97.31 102 GLY A CA 1
ATOM 805 C C . GLY A 1 102 ? -10.734 -26.688 -4.715 1 97.31 102 GLY A C 1
ATOM 806 O O . GLY A 1 102 ? -10.977 -26.391 -3.539 1 97.31 102 GLY A O 1
ATOM 807 N N . GLU A 1 103 ? -10.969 -27.828 -5.246 1 97 103 GLU A N 1
ATOM 808 C CA . GLU A 1 103 ? -11.539 -28.922 -4.461 1 97 103 GLU A CA 1
ATOM 809 C C . GLU A 1 103 ? -10.656 -29.25 -3.264 1 97 103 GLU A C 1
ATOM 811 O O . GLU A 1 103 ? -9.477 -29.578 -3.424 1 97 103 GLU A O 1
ATOM 816 N N . LYS A 1 104 ? -11.195 -29.125 -2.062 1 97.12 104 LYS A N 1
ATOM 817 C CA . LYS A 1 104 ? -10.5 -29.406 -0.81 1 97.12 104 LYS A CA 1
ATOM 818 C C . LYS A 1 104 ? -9.227 -28.578 -0.692 1 97.12 104 LYS A C 1
ATOM 820 O O . LYS A 1 104 ? -8.234 -29.031 -0.124 1 97.12 104 LYS A O 1
ATOM 825 N N . GLY A 1 105 ? -9.18 -27.484 -1.452 1 97.75 105 GLY A N 1
ATOM 826 C CA . GLY A 1 105 ? -8.062 -26.562 -1.341 1 97.75 105 GLY A CA 1
ATOM 827 C C . GLY A 1 105 ? -6.898 -26.922 -2.246 1 97.75 105 GLY A C 1
ATOM 828 O O . GLY A 1 105 ? -5.801 -26.391 -2.102 1 97.75 105 GLY A O 1
ATOM 829 N N . LYS A 1 106 ? -7.145 -27.719 -3.135 1 98.06 106 LYS A N 1
ATOM 830 C CA . LYS A 1 106 ? -6.078 -28.297 -3.949 1 98.06 106 LYS A CA 1
ATOM 831 C C . LYS A 1 106 ? -5.406 -27.234 -4.809 1 98.06 106 LYS A C 1
ATOM 833 O O . LYS A 1 106 ? -4.176 -27.219 -4.922 1 98.06 106 LYS A O 1
ATOM 838 N N . THR A 1 107 ? -6.129 -26.391 -5.41 1 98.62 107 THR A N 1
ATOM 839 C CA . THR A 1 107 ? -5.574 -25.391 -6.309 1 98.62 107 THR A CA 1
ATOM 840 C C . THR A 1 107 ? -4.703 -24.406 -5.543 1 98.62 107 THR A C 1
ATOM 842 O O . THR A 1 107 ? -3.578 -24.109 -5.953 1 98.62 107 THR A O 1
ATOM 845 N N . LYS A 1 108 ? -5.203 -23.891 -4.473 1 98.62 108 LYS A N 1
ATOM 846 C CA . LYS A 1 108 ? -4.414 -23 -3.613 1 98.62 108 LYS A CA 1
ATOM 847 C C . LYS A 1 108 ? -3.109 -23.672 -3.188 1 98.62 108 LYS A C 1
ATOM 849 O O . LYS A 1 108 ? -2.041 -23.062 -3.25 1 98.62 108 LYS A O 1
ATOM 854 N N . LYS A 1 109 ? -3.23 -24.938 -2.76 1 98.38 109 LYS A N 1
ATOM 855 C CA . LYS A 1 109 ? -2.062 -25.688 -2.314 1 98.38 109 LYS A CA 1
ATOM 856 C C . LYS A 1 109 ? -1.041 -25.844 -3.439 1 98.38 109 LYS A C 1
ATOM 858 O O . LYS A 1 109 ? 0.162 -25.688 -3.217 1 98.38 109 LYS A O 1
ATOM 863 N N . ILE A 1 110 ? -1.541 -26.141 -4.586 1 98.31 110 ILE A N 1
ATOM 864 C CA . ILE A 1 110 ? -0.661 -26.344 -5.734 1 98.31 110 ILE A CA 1
ATOM 865 C C . ILE A 1 110 ? 0.068 -25.031 -6.051 1 98.31 110 ILE A C 1
ATOM 867 O O . ILE A 1 110 ? 1.283 -25.031 -6.262 1 98.31 110 ILE A O 1
ATOM 871 N N . ILE A 1 111 ? -0.611 -23.906 -6.055 1 98.69 111 ILE A N 1
ATOM 872 C CA . ILE A 1 111 ? 0.016 -22.609 -6.336 1 98.69 111 ILE A CA 1
ATOM 873 C C . ILE A 1 111 ? 1.108 -22.328 -5.305 1 98.69 111 ILE A C 1
ATOM 875 O O . ILE A 1 111 ? 2.227 -21.953 -5.664 1 98.69 111 ILE A O 1
ATOM 879 N N . GLN A 1 112 ? 0.812 -22.609 -4.031 1 98.5 112 GLN A N 1
ATOM 880 C CA . GLN A 1 112 ? 1.76 -22.344 -2.955 1 98.5 112 GLN A CA 1
ATOM 881 C C . GLN A 1 112 ? 2.973 -23.266 -3.051 1 98.5 112 GLN A C 1
ATOM 883 O O . GLN A 1 112 ? 4.109 -22.828 -2.854 1 98.5 112 GLN A O 1
ATOM 888 N N . GLU A 1 113 ? 2.686 -24.469 -3.412 1 97.31 113 GLU A N 1
ATOM 889 C CA . GLU A 1 113 ? 3.764 -25.453 -3.475 1 97.31 113 GLU A CA 1
ATOM 890 C C . GLU A 1 113 ? 4.695 -25.188 -4.652 1 97.31 113 GLU A C 1
ATOM 892 O O . GLU A 1 113 ? 5.918 -25.281 -4.52 1 97.31 113 GLU A O 1
ATOM 897 N N . TYR A 1 114 ? 4.125 -24.844 -5.738 1 96.75 114 TYR A N 1
ATOM 898 C CA . TYR A 1 114 ? 4.922 -24.656 -6.949 1 96.75 114 TYR A CA 1
ATOM 899 C C . TYR A 1 114 ? 5.691 -23.344 -6.906 1 96.75 114 TYR A C 1
ATOM 901 O O . TYR A 1 114 ? 6.766 -23.234 -7.5 1 96.75 114 TYR A O 1
ATOM 909 N N . THR A 1 115 ? 5.195 -22.344 -6.219 1 97.38 115 THR A N 1
ATOM 910 C CA . THR A 1 115 ? 5.809 -21.031 -6.27 1 97.38 115 THR A CA 1
ATOM 911 C C . THR A 1 115 ? 6.559 -20.734 -4.973 1 97.38 115 THR A C 1
ATOM 913 O O . THR A 1 115 ? 7.473 -19.906 -4.957 1 97.38 115 THR A O 1
ATOM 916 N N . GLY A 1 116 ? 6.055 -21.328 -3.861 1 96.94 116 GLY A N 1
ATOM 917 C CA . GLY A 1 116 ? 6.652 -21.062 -2.561 1 96.94 116 GLY A CA 1
ATOM 918 C C . GLY A 1 116 ? 6.043 -19.875 -1.857 1 96.94 116 GLY A C 1
ATOM 919 O O . GLY A 1 116 ? 6.508 -19.469 -0.786 1 96.94 116 GLY A O 1
ATOM 920 N N . VAL A 1 117 ? 4.969 -19.297 -2.436 1 98.38 117 VAL A N 1
ATOM 921 C CA . VAL A 1 117 ? 4.344 -18.125 -1.814 1 98.38 117 VAL A CA 1
ATOM 922 C C . VAL A 1 117 ? 3.402 -18.578 -0.699 1 98.38 117 VAL A C 1
ATOM 924 O O . VAL A 1 117 ? 3.061 -19.766 -0.607 1 98.38 117 VAL A O 1
ATOM 927 N N . ASN A 1 118 ? 3.035 -17.656 0.137 1 98.5 118 ASN A N 1
ATOM 928 C CA . ASN A 1 118 ? 1.895 -17.812 1.034 1 98.5 118 ASN A CA 1
ATOM 929 C C . ASN A 1 118 ? 0.676 -17.047 0.52 1 98.5 118 ASN A C 1
ATOM 931 O O . ASN A 1 118 ? 0.801 -15.914 0.041 1 98.5 118 ASN A O 1
ATOM 935 N N . ILE A 1 119 ? -0.47 -17.719 0.61 1 98.62 119 ILE A N 1
ATOM 936 C CA . ILE A 1 119 ? -1.688 -17.125 0.071 1 98.62 119 ILE A CA 1
ATOM 937 C C . ILE A 1 119 ? -2.764 -17.078 1.154 1 98.62 119 ILE A C 1
ATOM 939 O O . ILE A 1 119 ? -2.943 -18.047 1.9 1 98.62 119 ILE A O 1
ATOM 943 N N . ILE A 1 120 ? -3.418 -15.984 1.257 1 97.94 120 ILE A N 1
ATOM 944 C CA . ILE A 1 120 ? -4.629 -15.891 2.066 1 97.94 120 ILE A CA 1
ATOM 945 C C . ILE A 1 120 ? -5.812 -15.516 1.18 1 97.94 120 ILE A C 1
ATOM 947 O O . ILE A 1 120 ? -5.664 -14.742 0.228 1 97.94 120 ILE A O 1
ATOM 951 N N . ILE A 1 121 ? -6.965 -16.109 1.453 1 97.31 121 ILE A N 1
ATOM 952 C CA . ILE A 1 121 ? -8.18 -15.828 0.696 1 97.31 121 ILE A CA 1
ATOM 953 C C . ILE A 1 121 ? -9.273 -15.328 1.639 1 97.31 121 ILE A C 1
ATOM 955 O O . ILE A 1 121 ? -9.656 -16.031 2.576 1 97.31 121 ILE A O 1
ATOM 959 N N . THR A 1 122 ? -9.664 -14.125 1.393 1 93.94 122 THR A N 1
ATOM 960 C CA . THR A 1 122 ? -10.766 -13.547 2.152 1 93.94 122 THR A CA 1
ATOM 961 C C . THR A 1 122 ? -12 -13.367 1.271 1 93.94 122 THR A C 1
ATOM 963 O O . THR A 1 122 ? -12.008 -13.805 0.118 1 93.94 122 THR A O 1
ATOM 966 N N . ASP A 1 123 ? -13.039 -12.773 1.806 1 90.75 123 ASP A N 1
ATOM 967 C CA . ASP A 1 123 ? -14.273 -12.562 1.054 1 90.75 123 ASP A CA 1
ATOM 968 C C . ASP A 1 123 ? -14.078 -11.531 -0.052 1 90.75 123 ASP A C 1
ATOM 970 O O . ASP A 1 123 ? -14.781 -11.547 -1.061 1 90.75 123 ASP A O 1
ATOM 974 N N . HIS A 1 124 ? -12.922 -10.75 0.134 1 89.31 124 HIS A N 1
ATOM 975 C CA . HIS A 1 124 ? -12.898 -9.602 -0.761 1 89.31 124 HIS A CA 1
ATOM 976 C C . HIS A 1 124 ? -11.562 -9.508 -1.501 1 89.31 124 HIS A C 1
ATOM 978 O O . HIS A 1 124 ? -11.461 -8.828 -2.523 1 89.31 124 HIS A O 1
ATOM 984 N N . TYR A 1 125 ? -10.602 -10.227 -0.95 1 93.38 125 TYR A N 1
ATOM 985 C CA . TYR A 1 125 ? -9.305 -10.094 -1.604 1 93.38 125 TYR A CA 1
ATOM 986 C C . TYR A 1 125 ? -8.484 -11.375 -1.448 1 93.38 125 TYR A C 1
ATOM 988 O O . TYR A 1 125 ? -8.797 -12.219 -0.603 1 93.38 125 TYR A O 1
ATOM 996 N N . VAL A 1 126 ? -7.527 -11.508 -2.277 1 96.81 126 VAL A N 1
ATOM 997 C CA . VAL A 1 126 ? -6.488 -12.523 -2.176 1 96.81 126 VAL A CA 1
ATOM 998 C C . VAL A 1 126 ? -5.141 -11.867 -1.896 1 96.81 126 VAL A C 1
ATOM 1000 O O . VAL A 1 126 ? -4.746 -10.93 -2.594 1 96.81 126 VAL A O 1
ATOM 1003 N N . GLY A 1 127 ? -4.52 -12.258 -0.825 1 97.81 127 GLY A N 1
ATOM 1004 C CA . GLY A 1 127 ? -3.172 -11.805 -0.519 1 97.81 127 GLY A CA 1
ATOM 1005 C C . GLY A 1 127 ? -2.102 -12.805 -0.922 1 97.81 127 GLY A C 1
ATOM 1006 O O . GLY A 1 127 ? -2.275 -14.008 -0.753 1 97.81 127 GLY A O 1
ATOM 1007 N N . ILE A 1 128 ? -1.046 -12.328 -1.526 1 98.56 128 ILE A N 1
ATOM 1008 C CA . ILE A 1 128 ? 0.095 -13.133 -1.949 1 98.56 128 ILE A CA 1
ATOM 1009 C C . ILE A 1 128 ? 1.38 -12.562 -1.353 1 98.56 128 ILE A C 1
ATOM 1011 O O . ILE A 1 128 ? 1.671 -11.375 -1.512 1 98.56 128 ILE A O 1
ATOM 1015 N N . LEU A 1 129 ? 2.094 -13.383 -0.633 1 98.75 129 LEU A N 1
ATOM 1016 C CA . LEU A 1 129 ? 3.352 -12.961 -0.024 1 98.75 129 LEU A CA 1
ATOM 1017 C C . LEU A 1 129 ? 4.484 -13.898 -0.427 1 98.75 129 LEU A C 1
ATOM 1019 O O . LEU A 1 129 ? 4.371 -15.117 -0.287 1 98.75 129 LEU A O 1
ATOM 1023 N N . GLY A 1 130 ? 5.531 -13.391 -0.995 1 98.06 130 GLY A N 1
ATOM 1024 C CA . GLY A 1 130 ? 6.695 -14.141 -1.44 1 98.06 130 GLY A CA 1
ATOM 1025 C C . GLY A 1 130 ? 7.758 -13.266 -2.08 1 98.06 130 GLY A C 1
ATOM 1026 O O . GLY A 1 130 ? 7.691 -12.039 -1.998 1 98.06 130 GLY A O 1
ATOM 1027 N N . THR A 1 131 ? 8.773 -13.945 -2.607 1 96.56 131 THR A N 1
ATOM 1028 C CA . THR A 1 131 ? 9.758 -13.172 -3.354 1 96.56 131 THR A CA 1
ATOM 1029 C C . THR A 1 131 ? 9.141 -12.562 -4.609 1 96.56 131 THR A C 1
ATOM 1031 O O . THR A 1 131 ? 8.062 -12.984 -5.039 1 96.56 131 THR A O 1
ATOM 1034 N N . ILE A 1 132 ? 9.766 -11.648 -5.164 1 95.69 132 ILE A N 1
ATOM 1035 C CA . ILE A 1 132 ? 9.305 -10.914 -6.336 1 95.69 132 ILE A CA 1
ATOM 1036 C C . ILE A 1 132 ? 8.914 -11.891 -7.441 1 95.69 132 ILE A C 1
ATOM 1038 O O . ILE A 1 132 ? 7.816 -11.812 -7.992 1 95.69 132 ILE A O 1
ATOM 1042 N N . GLU A 1 133 ? 9.758 -12.859 -7.719 1 94.06 133 GLU A N 1
ATOM 1043 C CA . GLU A 1 133 ? 9.508 -13.82 -8.789 1 94.06 133 GLU A CA 1
ATOM 1044 C C . GLU A 1 133 ? 8.367 -14.766 -8.43 1 94.06 133 GLU A C 1
ATOM 1046 O O . GLU A 1 133 ? 7.484 -15.023 -9.25 1 94.06 133 GLU A O 1
ATOM 1051 N N . GLN A 1 134 ? 8.445 -15.25 -7.203 1 96.38 134 GLN A N 1
ATOM 1052 C CA . GLN A 1 134 ? 7.414 -16.156 -6.723 1 96.38 134 GLN A CA 1
ATOM 1053 C C . GLN A 1 134 ? 6.031 -15.516 -6.797 1 96.38 134 GLN A C 1
ATOM 1055 O O . GLN A 1 134 ? 5.086 -16.109 -7.312 1 96.38 134 GLN A O 1
ATOM 1060 N N . ALA A 1 135 ? 5.941 -14.328 -6.293 1 97.06 135 ALA A N 1
ATOM 1061 C CA . ALA A 1 135 ? 4.668 -13.617 -6.234 1 97.06 135 ALA A CA 1
ATOM 1062 C C . ALA A 1 135 ? 4.141 -13.32 -7.637 1 97.06 135 ALA A C 1
ATOM 1064 O O . ALA A 1 135 ? 2.932 -13.383 -7.879 1 97.06 135 ALA A O 1
ATOM 1065 N N . ASP A 1 136 ? 5.023 -13.008 -8.516 1 95.31 136 ASP A N 1
ATOM 1066 C CA . ASP A 1 136 ? 4.633 -12.703 -9.891 1 95.31 136 ASP A CA 1
ATOM 1067 C C . ASP A 1 136 ? 3.986 -13.914 -10.555 1 95.31 136 ASP A C 1
ATOM 1069 O O . ASP A 1 136 ? 2.938 -13.789 -11.195 1 95.31 136 ASP A O 1
ATOM 1073 N N . ILE A 1 137 ? 4.59 -15.023 -10.414 1 96.56 137 ILE A N 1
ATOM 1074 C CA . ILE A 1 137 ? 4.078 -16.25 -11.008 1 96.56 137 ILE A CA 1
ATOM 1075 C C . ILE A 1 137 ? 2.732 -16.609 -10.375 1 96.56 137 ILE A C 1
ATOM 1077 O O . ILE A 1 137 ? 1.776 -16.938 -11.078 1 96.56 137 ILE A O 1
ATOM 1081 N N . ALA A 1 138 ? 2.643 -16.531 -9.055 1 98.06 138 ALA A N 1
ATOM 1082 C CA . ALA A 1 138 ? 1.417 -16.891 -8.344 1 98.06 138 ALA A CA 1
ATOM 1083 C C . ALA A 1 138 ? 0.27 -15.961 -8.742 1 98.06 138 ALA A C 1
ATOM 1085 O O . ALA A 1 138 ? -0.856 -16.406 -8.953 1 98.06 138 ALA A O 1
ATOM 1086 N N . LYS A 1 139 ? 0.549 -14.727 -8.789 1 96.5 139 LYS A N 1
ATOM 1087 C CA . LYS A 1 139 ? -0.475 -13.758 -9.164 1 96.5 139 LYS A CA 1
ATOM 1088 C C . LYS A 1 139 ? -1.021 -14.047 -10.562 1 96.5 139 LYS A C 1
ATOM 1090 O O . LYS A 1 139 ? -2.23 -13.977 -10.781 1 96.5 139 LYS A O 1
ATOM 1095 N N . ARG A 1 140 ? -0.143 -14.297 -11.477 1 95.25 140 ARG A N 1
ATOM 1096 C CA . ARG A 1 140 ? -0.579 -14.625 -12.836 1 95.25 140 ARG A CA 1
ATOM 1097 C C . ARG A 1 140 ? -1.487 -15.852 -12.836 1 95.25 140 ARG A C 1
ATOM 1099 O O . ARG A 1 140 ? -2.521 -15.859 -13.508 1 95.25 140 ARG A O 1
ATOM 1106 N N . ALA A 1 141 ? -1.078 -16.812 -12.109 1 97.94 141 ALA A N 1
ATOM 1107 C CA . ALA A 1 141 ? -1.896 -18.016 -12.016 1 97.94 141 ALA A CA 1
ATOM 1108 C C . ALA A 1 141 ? -3.295 -17.688 -11.5 1 97.94 141 ALA A C 1
ATOM 1110 O O . ALA A 1 141 ? -4.293 -18.141 -12.062 1 97.94 141 ALA A O 1
ATOM 1111 N N . ILE A 1 142 ? -3.396 -16.875 -10.461 1 97.38 142 ILE A N 1
ATOM 1112 C CA . ILE A 1 142 ? -4.672 -16.5 -9.859 1 97.38 142 ILE A CA 1
ATOM 1113 C C . ILE A 1 142 ? -5.496 -15.68 -10.844 1 97.38 142 ILE A C 1
ATOM 1115 O O . ILE A 1 142 ? -6.707 -15.875 -10.969 1 97.38 142 ILE A O 1
ATOM 1119 N N . GLU A 1 143 ? -4.848 -14.844 -11.523 1 94.19 143 GLU A N 1
ATOM 1120 C CA . GLU A 1 143 ? -5.539 -14.039 -12.531 1 94.19 143 GLU A CA 1
ATOM 1121 C C . GLU A 1 143 ? -6.109 -14.922 -13.641 1 94.19 143 GLU A C 1
ATOM 1123 O O . GLU A 1 143 ? -7.199 -14.656 -14.156 1 94.19 143 GLU A O 1
ATOM 1128 N N . MET A 1 144 ? -5.312 -15.898 -14.055 1 95.94 144 MET A N 1
ATOM 1129 C CA . MET A 1 144 ? -5.809 -16.844 -15.055 1 95.94 144 MET A CA 1
ATOM 1130 C C . MET A 1 144 ? -7.09 -17.516 -14.578 1 95.94 144 MET A C 1
ATOM 1132 O O . MET A 1 144 ? -8.047 -17.656 -15.336 1 95.94 144 MET A O 1
ATOM 1136 N N . LEU A 1 145 ? -7.137 -17.859 -13.336 1 97.06 145 LEU A N 1
ATOM 1137 C CA . LEU A 1 145 ? -8.32 -18.5 -12.758 1 97.06 145 LEU A CA 1
ATOM 1138 C C . LEU A 1 145 ? -9.5 -17.531 -12.75 1 97.06 145 LEU A C 1
ATOM 1140 O O . LEU A 1 145 ? -10.617 -17.922 -13.109 1 97.06 145 LEU A O 1
ATOM 1144 N N . ILE A 1 146 ? -9.219 -16.344 -12.383 1 93.75 146 ILE A N 1
ATOM 1145 C CA . ILE A 1 146 ? -10.25 -15.312 -12.328 1 93.75 146 ILE A CA 1
ATOM 1146 C C . ILE A 1 146 ? -10.828 -15.086 -13.727 1 93.75 146 ILE A C 1
ATOM 1148 O O . ILE A 1 146 ? -12.039 -14.914 -13.883 1 93.75 146 ILE A O 1
ATOM 1152 N N . LYS A 1 147 ? -9.992 -15.219 -14.719 1 92.5 147 LYS A N 1
ATOM 1153 C CA . LYS A 1 147 ? -10.383 -14.961 -16.094 1 92.5 147 LYS A CA 1
ATOM 1154 C C . LYS A 1 147 ? -11.078 -16.172 -16.703 1 92.5 147 LYS A C 1
ATOM 1156 O O . LYS A 1 147 ? -11.516 -16.125 -17.859 1 92.5 147 LYS A O 1
ATOM 1161 N N . GLY A 1 148 ? -11.055 -17.281 -16.016 1 93.75 148 GLY A N 1
ATOM 1162 C CA . GLY A 1 148 ? -11.844 -18.422 -16.469 1 93.75 148 GLY A CA 1
ATOM 1163 C C . GLY A 1 148 ? -11.016 -19.469 -17.188 1 93.75 148 GLY A C 1
ATOM 1164 O O . GLY A 1 148 ? -11.555 -20.406 -17.766 1 93.75 148 GLY A O 1
ATOM 1165 N N . LYS A 1 149 ? -9.766 -19.328 -17.156 1 97.19 149 LYS A N 1
ATOM 1166 C CA . LYS A 1 149 ? -8.93 -20.375 -17.734 1 97.19 149 LYS A CA 1
ATOM 1167 C C . LYS A 1 149 ? -9.125 -21.703 -17 1 97.19 149 LYS A C 1
ATOM 1169 O O . LYS A 1 149 ? -9.32 -21.719 -15.789 1 97.19 149 LYS A O 1
ATOM 1174 N N . GLU A 1 150 ? -8.969 -22.766 -17.703 1 97.94 150 GLU A N 1
ATOM 1175 C CA . GLU A 1 150 ? -9.109 -24.094 -17.109 1 97.94 150 GLU A CA 1
ATOM 1176 C C . GLU A 1 150 ? -7.992 -24.359 -16.109 1 97.94 150 GLU A C 1
ATOM 1178 O O . GLU A 1 150 ? -6.848 -23.953 -16.328 1 97.94 150 GLU A O 1
ATOM 1183 N N . HIS A 1 151 ? -8.359 -25.141 -15.039 1 98.19 151 HIS A N 1
ATOM 1184 C CA . HIS A 1 151 ? -7.359 -25.5 -14.047 1 98.19 151 HIS A CA 1
ATOM 1185 C C . HIS A 1 151 ? -6.176 -26.219 -14.695 1 98.19 151 HIS A C 1
ATOM 1187 O O . HIS A 1 151 ? -5.023 -25.969 -14.336 1 98.19 151 HIS A O 1
ATOM 1193 N N . SER A 1 152 ? -6.457 -27.031 -15.664 1 97.75 152 SER A N 1
ATOM 1194 C CA . SER A 1 152 ? -5.391 -27.781 -16.312 1 97.75 152 SER A CA 1
ATOM 1195 C C . SER A 1 152 ? -4.387 -26.844 -16.984 1 97.75 152 SER A C 1
ATOM 1197 O O . SER A 1 152 ? -3.178 -27.078 -16.906 1 97.75 152 SER A O 1
ATOM 1199 N N . THR A 1 153 ? -4.887 -25.828 -17.594 1 98.25 153 THR A N 1
ATOM 1200 C CA . THR A 1 153 ? -4.047 -24.812 -18.234 1 98.25 153 THR A CA 1
ATOM 1201 C C . THR A 1 153 ? -3.195 -24.094 -17.188 1 98.25 153 THR A C 1
ATOM 1203 O O . THR A 1 153 ? -2.006 -23.844 -17.422 1 98.25 153 THR A O 1
ATOM 1206 N N . VAL A 1 154 ? -3.779 -23.734 -16.047 1 98.5 154 VAL A N 1
ATOM 1207 C CA . VAL A 1 154 ? -3.09 -23.016 -14.984 1 98.5 154 VAL A CA 1
ATOM 1208 C C . VAL A 1 154 ? -2.002 -23.891 -14.383 1 98.5 154 VAL A C 1
ATOM 1210 O O . VAL A 1 154 ? -0.896 -23.422 -14.102 1 98.5 154 VAL A O 1
ATOM 1213 N N . TYR A 1 155 ? -2.293 -25.203 -14.25 1 97.94 155 TYR A N 1
ATOM 1214 C CA . TYR A 1 155 ? -1.312 -26.141 -13.703 1 97.94 155 TYR A CA 1
ATOM 1215 C C . TYR A 1 155 ? -0.119 -26.281 -14.641 1 97.94 155 TYR A C 1
ATOM 1217 O O . TYR A 1 155 ? 1.024 -26.375 -14.188 1 97.94 155 TYR A O 1
ATOM 1225 N N . LYS A 1 156 ? -0.395 -26.312 -15.93 1 97.75 156 LYS A N 1
ATOM 1226 C CA . LYS A 1 156 ? 0.682 -26.375 -16.906 1 97.75 156 LYS A CA 1
ATOM 1227 C C . LYS A 1 156 ? 1.57 -25.141 -16.844 1 97.75 156 LYS A C 1
ATOM 1229 O O . LYS A 1 156 ? 2.797 -25.25 -16.922 1 97.75 156 LYS A O 1
ATOM 1234 N N . TYR A 1 157 ? 0.907 -24.047 -16.719 1 98.12 157 TYR A N 1
ATOM 1235 C CA . TYR A 1 157 ? 1.646 -22.797 -16.547 1 98.12 157 TYR A CA 1
ATOM 1236 C C . TYR A 1 157 ? 2.547 -22.859 -15.32 1 98.12 157 TYR A C 1
ATOM 1238 O O . TYR A 1 157 ? 3.725 -22.5 -15.391 1 98.12 157 TYR A O 1
ATOM 1246 N N . LEU A 1 158 ? 2.008 -23.297 -14.203 1 98.12 158 LEU A N 1
ATOM 1247 C CA . LEU A 1 158 ? 2.746 -23.375 -12.945 1 98.12 158 LEU A CA 1
ATOM 1248 C C . LEU A 1 158 ? 3.916 -24.344 -13.062 1 98.12 158 LEU A C 1
ATOM 1250 O O . LEU A 1 158 ? 5 -24.078 -12.539 1 98.12 158 LEU A O 1
ATOM 1254 N N . ASP A 1 159 ? 3.672 -25.469 -13.734 1 96 159 ASP A N 1
ATOM 1255 C CA . ASP A 1 159 ? 4.715 -26.469 -13.922 1 96 159 ASP A CA 1
ATOM 1256 C C . ASP A 1 159 ? 5.898 -25.891 -14.695 1 96 159 ASP A C 1
ATOM 1258 O O . ASP A 1 159 ? 7.055 -26.094 -14.32 1 96 159 ASP A O 1
ATOM 1262 N N . LYS A 1 160 ? 5.605 -25.219 -15.719 1 95.5 160 LYS A N 1
ATOM 1263 C CA . LYS A 1 160 ? 6.641 -24.594 -16.531 1 95.5 160 LYS A CA 1
ATOM 1264 C C . LYS A 1 160 ? 7.391 -23.516 -15.742 1 95.5 160 LYS A C 1
ATOM 1266 O O . LYS A 1 160 ? 8.617 -23.453 -15.797 1 95.5 160 LYS A O 1
ATOM 1271 N N . ALA A 1 161 ? 6.609 -22.703 -15.023 1 93.81 161 ALA A N 1
ATOM 1272 C CA . ALA A 1 161 ? 7.195 -21.609 -14.258 1 93.81 161 ALA A CA 1
ATOM 1273 C C . ALA A 1 161 ? 8.078 -22.141 -13.125 1 93.81 161 ALA A C 1
ATOM 1275 O O . ALA A 1 161 ? 9.102 -21.531 -12.797 1 93.81 161 ALA A O 1
ATOM 1276 N N . GLU A 1 162 ? 7.637 -23.188 -12.492 1 90.88 162 GLU A N 1
ATOM 1277 C CA . GLU A 1 162 ? 8.398 -23.797 -11.406 1 90.88 162 GLU A CA 1
ATOM 1278 C C . GLU A 1 162 ? 9.773 -24.25 -11.875 1 90.88 162 GLU A C 1
ATOM 1280 O O . GLU A 1 162 ? 10.766 -24.094 -11.156 1 90.88 162 GLU A O 1
ATOM 1285 N N . ARG A 1 163 ? 9.922 -24.766 -13.055 1 89.81 163 ARG A N 1
ATOM 1286 C CA . ARG A 1 163 ? 11.203 -25.188 -13.625 1 89.81 163 ARG A CA 1
ATOM 1287 C C . ARG A 1 163 ? 12.141 -24 -13.805 1 89.81 163 ARG A C 1
ATOM 1289 O O . ARG A 1 163 ? 13.336 -24.094 -13.5 1 89.81 163 ARG A O 1
ATOM 1296 N N . GLU A 1 164 ? 11.508 -23.016 -14.164 1 87.12 164 GLU A N 1
ATOM 1297 C CA . GLU A 1 164 ? 12.297 -21.797 -14.367 1 87.12 164 GLU A CA 1
ATOM 1298 C C . GLU A 1 164 ? 12.742 -21.203 -13.031 1 87.12 164 GLU A C 1
ATOM 1300 O O . GLU A 1 164 ? 13.867 -20.719 -12.906 1 87.12 164 GLU A O 1
ATOM 1305 N N . LEU A 1 165 ? 11.914 -21.219 -12.07 1 86.12 165 LEU A N 1
ATOM 1306 C CA . LEU A 1 165 ? 12.203 -20.703 -10.742 1 86.12 165 LEU A CA 1
ATOM 1307 C C . LEU A 1 165 ? 13.32 -21.5 -10.07 1 86.12 165 LEU A C 1
ATOM 1309 O O . LEU A 1 165 ? 14.188 -20.922 -9.406 1 86.12 165 LEU A O 1
ATOM 1313 N N . SER A 1 166 ? 13.227 -22.812 -10.227 1 82.38 166 SER A N 1
ATOM 1314 C CA . SER A 1 166 ? 14.234 -23.703 -9.648 1 82.38 166 SER A CA 1
ATOM 1315 C C . SER A 1 166 ? 15.609 -23.422 -10.234 1 82.38 166 SER A C 1
ATOM 1317 O O . SER A 1 166 ? 16.609 -23.375 -9.508 1 82.38 166 SER A O 1
ATOM 1319 N N . LEU A 1 167 ? 15.617 -23.219 -11.484 1 76 167 LEU A N 1
ATOM 1320 C CA . LEU A 1 167 ? 16.875 -22.906 -12.164 1 76 167 LEU A CA 1
ATOM 1321 C C . LEU A 1 167 ? 17.438 -21.578 -11.68 1 76 167 LEU A C 1
ATOM 1323 O O . LEU A 1 167 ? 18.641 -21.438 -11.484 1 76 167 LEU A O 1
ATOM 1327 N N . PHE A 1 168 ? 16.531 -20.734 -11.43 1 72.75 168 PHE A N 1
ATOM 1328 C CA . PHE A 1 168 ? 16.922 -19.406 -10.953 1 72.75 168 PHE A CA 1
ATOM 1329 C C . PHE A 1 168 ? 17.531 -19.5 -9.555 1 72.75 168 PHE A C 1
ATOM 1331 O O . PHE A 1 168 ? 18.562 -18.875 -9.281 1 72.75 168 PHE A O 1
ATOM 1338 N N . ASN A 1 169 ? 16.969 -20.25 -8.688 1 75.94 169 ASN A N 1
ATOM 1339 C CA . ASN A 1 169 ? 17.422 -20.391 -7.309 1 75.94 169 ASN A CA 1
ATOM 1340 C C . ASN A 1 169 ? 18.781 -21.094 -7.234 1 75.94 169 ASN A C 1
ATOM 1342 O O . ASN A 1 169 ? 19.641 -20.719 -6.422 1 75.94 169 ASN A O 1
ATOM 1346 N N . VAL A 1 170 ? 18.906 -22.016 -8.078 1 71.62 170 VAL A N 1
ATOM 1347 C CA . VAL A 1 170 ? 20.172 -22.75 -8.133 1 71.62 170 VAL A CA 1
ATOM 1348 C C . VAL A 1 170 ? 21.281 -21.812 -8.617 1 71.62 170 VAL A C 1
ATOM 1350 O O . VAL A 1 170 ? 22.375 -21.797 -8.047 1 71.62 170 VAL A O 1
ATOM 1353 N N . ASN A 1 171 ? 20.969 -21.062 -9.609 1 70.19 171 ASN A N 1
ATOM 1354 C CA . ASN A 1 171 ? 21.953 -20.125 -10.148 1 70.19 171 ASN A CA 1
ATOM 1355 C C . ASN A 1 171 ? 22.312 -19.047 -9.133 1 70.19 171 ASN A C 1
ATOM 1357 O O . ASN A 1 171 ? 23.469 -18.656 -9.023 1 70.19 171 ASN A O 1
ATOM 1361 N N . ARG A 1 172 ? 21.312 -18.547 -8.453 1 71.12 172 ARG A N 1
ATOM 1362 C CA . ARG A 1 172 ? 21.531 -17.516 -7.43 1 71.12 172 ARG A CA 1
ATOM 1363 C C . ARG A 1 172 ? 22.406 -18.062 -6.297 1 71.12 172 ARG A C 1
ATOM 1365 O O . ARG A 1 172 ? 23.328 -17.375 -5.836 1 71.12 172 ARG A O 1
ATOM 1372 N N . ALA A 1 173 ? 22.109 -19.266 -5.867 1 69.5 173 ALA A N 1
ATOM 1373 C CA . ALA A 1 173 ? 22.891 -19.906 -4.82 1 69.5 173 ALA A CA 1
ATOM 1374 C C . ALA A 1 173 ? 24.328 -20.125 -5.273 1 69.5 173 ALA A C 1
ATOM 1376 O O . ALA A 1 173 ? 25.266 -19.938 -4.496 1 69.5 173 ALA A O 1
ATOM 1377 N N . LEU A 1 174 ? 24.406 -20.453 -6.453 1 67.94 174 LEU A N 1
ATOM 1378 C CA . LEU A 1 174 ? 25.734 -20.688 -7.016 1 67.94 174 LEU A CA 1
ATOM 1379 C C . LEU A 1 174 ? 26.531 -19.391 -7.086 1 67.94 174 LEU A C 1
ATOM 1381 O O . LEU A 1 174 ? 27.719 -19.375 -6.75 1 67.94 174 LEU A O 1
ATOM 1385 N N . LYS A 1 175 ? 25.875 -18.406 -7.371 1 69.56 175 LYS A N 1
ATOM 1386 C CA . LYS A 1 175 ? 26.547 -17.109 -7.465 1 69.56 175 LYS A CA 1
ATOM 1387 C C . LYS A 1 175 ? 26.906 -16.578 -6.082 1 69.56 175 LYS A C 1
ATOM 1389 O O . LYS A 1 175 ? 28 -16.016 -5.891 1 69.56 175 LYS A O 1
ATOM 1394 N N . GLU A 1 176 ? 26.016 -16.734 -5.23 1 68 176 GLU A N 1
ATOM 1395 C CA . GLU A 1 176 ? 26.281 -16.312 -3.859 1 68 176 GLU A CA 1
ATOM 1396 C C . GLU A 1 176 ? 27.359 -17.188 -3.215 1 68 176 GLU A C 1
ATOM 1398 O O . GLU A 1 176 ? 28.141 -16.703 -2.395 1 68 176 GLU A O 1
ATOM 1403 N N . GLY A 1 177 ? 27.266 -18.422 -3.467 1 61.78 177 GLY A N 1
ATOM 1404 C CA . GLY A 1 177 ? 28.312 -19.312 -3.023 1 61.78 177 GLY A CA 1
ATOM 1405 C C . GLY A 1 177 ? 29.672 -18.984 -3.605 1 61.78 177 GLY A C 1
ATOM 1406 O O . GLY A 1 177 ? 30.703 -19.094 -2.922 1 61.78 177 GLY A O 1
ATOM 1407 N N . LEU A 1 178 ? 29.719 -18.531 -4.754 1 64.44 178 LEU A N 1
ATOM 1408 C CA . LEU A 1 178 ? 30.969 -18.125 -5.398 1 64.44 178 LEU A CA 1
ATOM 1409 C C . LEU A 1 178 ? 31.469 -16.812 -4.832 1 64.44 178 LEU A C 1
ATOM 1411 O O . LEU A 1 178 ? 32.688 -16.594 -4.73 1 64.44 178 LEU A O 1
ATOM 1415 N N . ASP A 1 179 ? 30.5 -15.914 -4.578 1 58.5 179 ASP A N 1
ATOM 1416 C CA . ASP A 1 179 ? 30.906 -14.617 -4.039 1 58.5 179 ASP A CA 1
ATOM 1417 C C . ASP A 1 179 ? 31.438 -14.758 -2.615 1 58.5 179 ASP A C 1
ATOM 1419 O O . ASP A 1 179 ? 32.156 -13.883 -2.123 1 58.5 179 ASP A O 1
ATOM 1423 N N . ASN A 1 180 ? 31 -15.68 -1.868 1 54.19 180 ASN A N 1
ATOM 1424 C CA . ASN A 1 180 ? 31.469 -15.93 -0.51 1 54.19 180 ASN A CA 1
ATOM 1425 C C . ASN A 1 180 ? 32.75 -16.766 -0.504 1 54.19 180 ASN A C 1
ATOM 1427 O O . ASN A 1 180 ? 33.219 -17.188 0.557 1 54.19 180 ASN A O 1
ATOM 1431 N N . THR A 1 181 ? 33.156 -17.156 -1.657 1 47.06 181 THR A N 1
ATOM 1432 C CA . THR A 1 181 ? 34.5 -17.75 -1.72 1 47.06 181 THR A CA 1
ATOM 1433 C C . THR A 1 181 ? 35.531 -16.734 -2.221 1 47.06 181 THR A C 1
ATOM 1435 O O . THR A 1 181 ? 35.219 -15.898 -3.078 1 47.06 181 THR A O 1
ATOM 1438 N N . MET B 1 1 ? 4.773 -6.781 -8.477 1 92.19 1 MET B N 1
ATOM 1439 C CA . MET B 1 1 ? 3.713 -6.098 -7.742 1 92.19 1 MET B CA 1
ATOM 1440 C C . MET B 1 1 ? 2.562 -5.723 -8.672 1 92.19 1 MET B C 1
ATOM 1442 O O . MET B 1 1 ? 2.773 -5.492 -9.867 1 92.19 1 MET B O 1
ATOM 1446 N N . TYR B 1 2 ? 1.339 -5.711 -8.047 1 90.88 2 TYR B N 1
ATOM 1447 C CA . TYR B 1 2 ? 0.156 -5.426 -8.852 1 90.88 2 TYR B CA 1
ATOM 1448 C C . TYR B 1 2 ? -0.712 -4.363 -8.188 1 90.88 2 TYR B C 1
ATOM 1450 O O . TYR B 1 2 ? -0.834 -4.328 -6.961 1 90.88 2 TYR B O 1
ATOM 1458 N N . ILE B 1 3 ? -1.302 -3.57 -9.109 1 94.31 3 ILE B N 1
ATOM 1459 C CA . ILE B 1 3 ? -2.176 -2.521 -8.594 1 94.31 3 ILE B CA 1
ATOM 1460 C C . ILE B 1 3 ? -3.27 -2.215 -9.609 1 94.31 3 ILE B C 1
ATOM 1462 O O . ILE B 1 3 ? -3.057 -2.344 -10.82 1 94.31 3 ILE B O 1
ATOM 1466 N N . THR B 1 4 ? -4.398 -1.915 -9.055 1 93.38 4 THR B N 1
ATOM 1467 C CA . THR B 1 4 ? -5.5 -1.45 -9.891 1 93.38 4 THR B CA 1
ATOM 1468 C C . THR B 1 4 ? -5.875 -0.014 -9.539 1 93.38 4 THR B C 1
ATOM 1470 O O . THR B 1 4 ? -5.496 0.492 -8.484 1 93.38 4 THR B O 1
ATOM 1473 N N . VAL B 1 5 ? -6.484 0.675 -10.43 1 95.06 5 VAL B N 1
ATOM 1474 C CA . VAL B 1 5 ? -7.008 2.02 -10.211 1 95.06 5 VAL B CA 1
ATOM 1475 C C . VAL B 1 5 ? -8.445 2.1 -10.711 1 95.06 5 VAL B C 1
ATOM 1477 O O . VAL B 1 5 ? -8.898 1.238 -11.469 1 95.06 5 VAL B O 1
ATOM 1480 N N . PRO B 1 6 ? -9.18 3.082 -10.211 1 93.19 6 PRO B N 1
ATOM 1481 C CA . PRO B 1 6 ? -10.523 3.277 -10.758 1 93.19 6 PRO B CA 1
ATOM 1482 C C . PRO B 1 6 ? -10.516 3.43 -12.281 1 93.19 6 PRO B C 1
ATOM 1484 O O . PRO B 1 6 ? -9.562 3.953 -12.852 1 93.19 6 PRO B O 1
ATOM 1487 N N . ASP B 1 7 ? -11.648 3.123 -12.938 1 93.06 7 ASP B N 1
ATOM 1488 C CA . ASP B 1 7 ? -11.773 3.086 -14.391 1 93.06 7 ASP B CA 1
ATOM 1489 C C . ASP B 1 7 ? -11.469 4.449 -15 1 93.06 7 ASP B C 1
ATOM 1491 O O . ASP B 1 7 ? -10.836 4.531 -16.062 1 93.06 7 ASP B O 1
ATOM 1495 N N . ASP B 1 8 ? -11.898 5.43 -14.312 1 95.88 8 ASP B N 1
ATOM 1496 C CA . ASP B 1 8 ? -11.781 6.77 -14.883 1 95.88 8 ASP B CA 1
ATOM 1497 C C . ASP B 1 8 ? -10.336 7.258 -14.836 1 95.88 8 ASP B C 1
ATOM 1499 O O . ASP B 1 8 ? -10 8.297 -15.414 1 95.88 8 ASP B O 1
ATOM 1503 N N . LYS B 1 9 ? -9.445 6.457 -14.203 1 97.44 9 LYS B N 1
ATOM 1504 C CA . LYS B 1 9 ? -8.047 6.859 -14.094 1 97.44 9 LYS B CA 1
ATOM 1505 C C . LYS B 1 9 ? -7.156 6.016 -15.008 1 97.44 9 LYS B C 1
ATOM 1507 O O . LYS B 1 9 ? -5.965 6.301 -15.164 1 97.44 9 LYS B O 1
ATOM 1512 N N . ILE B 1 10 ? -7.684 5.027 -15.586 1 96.88 10 ILE B N 1
ATOM 1513 C CA . ILE B 1 10 ? -6.914 4.035 -16.312 1 96.88 10 ILE B CA 1
ATOM 1514 C C . ILE B 1 10 ? -6.16 4.711 -17.469 1 96.88 10 ILE B C 1
ATOM 1516 O O . ILE B 1 10 ? -4.957 4.5 -17.641 1 96.88 10 ILE B O 1
ATOM 1520 N N . ASN B 1 11 ? -6.863 5.535 -18.25 1 97.44 11 ASN B N 1
ATOM 1521 C CA . ASN B 1 11 ? -6.227 6.18 -19.406 1 97.44 11 ASN B CA 1
ATOM 1522 C C . ASN B 1 11 ? -5.09 7.102 -18.969 1 97.44 11 ASN B C 1
ATOM 1524 O O . ASN B 1 11 ? -4.039 7.141 -19.609 1 97.44 11 ASN B O 1
ATOM 1528 N N . LEU B 1 12 ? -5.379 7.797 -17.938 1 98.06 12 LEU B N 1
ATOM 1529 C CA . LEU B 1 12 ? -4.348 8.688 -17.422 1 98.06 12 LEU B CA 1
ATOM 1530 C C . LEU B 1 12 ? -3.127 7.898 -16.969 1 98.06 12 LEU B C 1
ATOM 1532 O O . LEU B 1 12 ? -1.993 8.266 -17.281 1 98.06 12 LEU B O 1
ATOM 1536 N N . VAL B 1 13 ? -3.326 6.855 -16.219 1 98.31 13 VAL B N 1
ATOM 1537 C CA . VAL B 1 13 ? -2.232 6.027 -15.727 1 98.31 13 VAL B CA 1
ATOM 1538 C C . VAL B 1 13 ? -1.482 5.402 -16.906 1 98.31 13 VAL B C 1
ATOM 1540 O O . VAL B 1 13 ? -0.25 5.402 -16.922 1 98.31 13 VAL B O 1
ATOM 1543 N N . LYS B 1 14 ? -2.182 4.906 -17.875 1 97.81 14 LYS B N 1
ATOM 1544 C CA . LYS B 1 14 ? -1.564 4.301 -19.047 1 97.81 14 LYS B CA 1
ATOM 1545 C C . LYS B 1 14 ? -0.628 5.285 -19.75 1 97.81 14 LYS B C 1
ATOM 1547 O O . LYS B 1 14 ? 0.421 4.895 -20.266 1 97.81 14 LYS B O 1
ATOM 1552 N N . SER B 1 15 ? -0.986 6.508 -19.75 1 97.81 15 SER B N 1
ATOM 1553 C CA . SER B 1 15 ? -0.241 7.531 -20.484 1 97.81 15 SER B CA 1
ATOM 1554 C C . SER B 1 15 ? 1.127 7.77 -19.859 1 97.81 15 SER B C 1
ATOM 1556 O O . SER B 1 15 ? 2.02 8.328 -20.484 1 97.81 15 SER B O 1
ATOM 1558 N N . ILE B 1 16 ? 1.296 7.332 -18.625 1 98.06 16 ILE B N 1
ATOM 1559 C CA . ILE B 1 16 ? 2.557 7.672 -17.984 1 98.06 16 ILE B CA 1
ATOM 1560 C C . ILE B 1 16 ? 3.377 6.402 -17.75 1 98.06 16 ILE B C 1
ATOM 1562 O O . ILE B 1 16 ? 4.5 6.465 -17.25 1 98.06 16 ILE B O 1
ATOM 1566 N N . LEU B 1 17 ? 2.895 5.262 -18.047 1 98.12 17 LEU B N 1
ATOM 1567 C CA . LEU B 1 17 ? 3.566 3.994 -17.766 1 98.12 17 LEU B CA 1
ATOM 1568 C C . LEU B 1 17 ? 4.938 3.949 -18.438 1 98.12 17 LEU B C 1
ATOM 1570 O O . LEU B 1 17 ? 5.906 3.469 -17.844 1 98.12 17 LEU B O 1
ATOM 1574 N N . GLY B 1 18 ? 5.031 4.391 -19.703 1 97.69 18 GLY B N 1
ATOM 1575 C CA . GLY B 1 18 ? 6.305 4.434 -20.391 1 97.69 18 GLY B CA 1
ATOM 1576 C C . GLY B 1 18 ? 7.344 5.281 -19.688 1 97.69 18 GLY B C 1
ATOM 1577 O O . GLY B 1 18 ? 8.492 4.863 -19.531 1 97.69 18 GLY B O 1
ATOM 1578 N N . ARG B 1 19 ? 6.906 6.426 -19.312 1 97.69 19 ARG B N 1
ATOM 1579 C CA . ARG B 1 19 ? 7.797 7.332 -18.594 1 97.69 19 ARG B CA 1
ATOM 1580 C C . ARG B 1 19 ? 8.266 6.711 -17.281 1 97.69 19 ARG B C 1
ATOM 1582 O O . ARG B 1 19 ? 9.445 6.781 -16.953 1 97.69 19 ARG B O 1
ATOM 1589 N N . LEU B 1 20 ? 7.387 6.098 -16.5 1 98.38 20 LEU B N 1
ATOM 1590 C CA . LEU B 1 20 ? 7.723 5.441 -15.242 1 98.38 20 LEU B CA 1
ATOM 1591 C C . LEU B 1 20 ? 8.75 4.34 -15.461 1 98.38 20 LEU B C 1
ATOM 1593 O O . LEU B 1 20 ? 9.68 4.184 -14.664 1 98.38 20 LEU B O 1
ATOM 1597 N N . GLU B 1 21 ? 8.562 3.605 -16.5 1 97.94 21 GLU B N 1
ATOM 1598 C CA . GLU B 1 21 ? 9.5 2.529 -16.812 1 97.94 21 GLU B CA 1
ATOM 1599 C C . GLU B 1 21 ? 10.883 3.078 -17.141 1 97.94 21 GLU B C 1
ATOM 1601 O O . GLU B 1 21 ? 11.898 2.486 -16.75 1 97.94 21 GLU B O 1
ATOM 1606 N N . GLU B 1 22 ? 10.945 4.176 -17.797 1 97 22 GLU B N 1
ATOM 1607 C CA . GLU B 1 22 ? 12.203 4.797 -18.203 1 97 22 GLU B CA 1
ATOM 1608 C C . GLU B 1 22 ? 12.984 5.312 -17 1 97 22 GLU B C 1
ATOM 1610 O O . GLU B 1 22 ? 14.211 5.242 -16.969 1 97 22 GLU B O 1
ATOM 1615 N N . ILE B 1 23 ? 12.273 5.773 -16.031 1 97 23 ILE B N 1
ATOM 1616 C CA . ILE B 1 23 ? 12.969 6.453 -14.938 1 97 23 ILE B CA 1
ATOM 1617 C C . ILE B 1 23 ? 13.133 5.5 -13.758 1 97 23 ILE B C 1
ATOM 1619 O O . ILE B 1 23 ? 13.609 5.895 -12.688 1 97 23 ILE B O 1
ATOM 1623 N N . SER B 1 24 ? 12.609 4.32 -13.898 1 96.75 24 SER B N 1
ATOM 1624 C CA . SER B 1 24 ? 12.719 3.312 -12.852 1 96.75 24 SER B CA 1
ATOM 1625 C C . SER B 1 24 ? 13.352 2.027 -13.383 1 96.75 24 SER B C 1
ATOM 1627 O O . SER B 1 24 ? 13.297 1.755 -14.578 1 96.75 24 SER B O 1
ATOM 1629 N N . ASN B 1 25 ? 13.984 1.299 -12.633 1 96.06 25 ASN B N 1
ATOM 1630 C CA . ASN B 1 25 ? 14.523 -0.005 -13.008 1 96.06 25 ASN B CA 1
ATOM 1631 C C . ASN B 1 25 ? 13.469 -1.101 -12.898 1 96.06 25 ASN B C 1
ATOM 1633 O O . ASN B 1 25 ? 13.68 -2.109 -12.227 1 96.06 25 ASN B O 1
ATOM 1637 N N . THR B 1 26 ? 12.289 -0.833 -13.586 1 97.62 26 THR B N 1
ATOM 1638 C CA . THR B 1 26 ? 11.164 -1.767 -13.539 1 97.62 26 THR B CA 1
ATOM 1639 C C . THR B 1 26 ? 10.617 -2.018 -14.938 1 97.62 26 THR B C 1
ATOM 1641 O O . THR B 1 26 ? 10.859 -1.23 -15.859 1 97.62 26 THR B O 1
ATOM 1644 N N . LYS B 1 27 ? 10.055 -3.148 -15.102 1 97.31 27 LYS B N 1
ATOM 1645 C CA . LYS B 1 27 ? 9.164 -3.434 -16.219 1 97.31 27 LYS B CA 1
ATOM 1646 C C . LYS B 1 27 ? 7.703 -3.25 -15.82 1 97.31 27 LYS B C 1
ATOM 1648 O O . LYS B 1 27 ? 7.285 -3.695 -14.75 1 97.31 27 LYS B O 1
ATOM 1653 N N . ILE B 1 28 ? 6.934 -2.516 -16.641 1 98.06 28 ILE B N 1
ATOM 1654 C CA . ILE B 1 28 ? 5.547 -2.211 -16.312 1 98.06 28 ILE B CA 1
ATOM 1655 C C . ILE B 1 28 ? 4.629 -2.67 -17.438 1 98.06 28 ILE B C 1
ATOM 1657 O O . ILE B 1 28 ? 4.859 -2.348 -18.609 1 98.06 28 ILE B O 1
ATOM 1661 N N . GLU B 1 29 ? 3.621 -3.42 -17.047 1 96.44 29 GLU B N 1
ATOM 1662 C CA . GLU B 1 29 ? 2.674 -3.953 -18.031 1 96.44 29 GLU B CA 1
ATOM 1663 C C . GLU B 1 29 ? 1.232 -3.719 -17.578 1 96.44 29 GLU B C 1
ATOM 1665 O O . GLU B 1 29 ? 0.915 -3.85 -16.391 1 96.44 29 GLU B O 1
ATOM 1670 N N . PHE B 1 30 ? 0.437 -3.322 -18.5 1 96.38 30 PHE B N 1
ATOM 1671 C CA . PHE B 1 30 ? -0.993 -3.176 -18.25 1 96.38 30 PHE B CA 1
ATOM 1672 C C . PHE B 1 30 ? -1.768 -4.348 -18.844 1 96.38 30 PHE B C 1
ATOM 1674 O O . PHE B 1 30 ? -1.597 -4.68 -20.016 1 96.38 30 PHE B O 1
ATOM 1681 N N . ASP B 1 31 ? -2.609 -4.945 -18 1 89.81 31 ASP B N 1
ATOM 1682 C CA . ASP B 1 31 ? -3.484 -6.016 -18.469 1 89.81 31 ASP B CA 1
ATOM 1683 C C . ASP B 1 31 ? -4.887 -5.488 -18.766 1 89.81 31 ASP B C 1
ATOM 1685 O O . ASP B 1 31 ? -5.625 -5.113 -17.859 1 89.81 31 ASP B O 1
ATOM 1689 N N . GLU B 1 32 ? -5.332 -5.605 -19.922 1 88 32 GLU B N 1
ATOM 1690 C CA . GLU B 1 32 ? -6.613 -5.062 -20.359 1 88 32 GLU B CA 1
ATOM 1691 C C . GLU B 1 32 ? -7.777 -5.863 -19.781 1 88 32 GLU B C 1
ATOM 1693 O O . GLU B 1 32 ? -8.852 -5.309 -19.531 1 88 32 GLU B O 1
ATOM 1698 N N . LYS B 1 33 ? -7.637 -7.07 -19.594 1 82.56 33 LYS B N 1
ATOM 1699 C CA . LYS B 1 33 ? -8.727 -7.945 -19.172 1 82.56 33 LYS B CA 1
ATOM 1700 C C . LYS B 1 33 ? -9.039 -7.758 -17.688 1 82.56 33 LYS B C 1
ATOM 1702 O O . LYS B 1 33 ? -10.203 -7.641 -17.297 1 82.56 33 LYS B O 1
ATOM 1707 N N . THR B 1 34 ? -7.996 -7.688 -16.875 1 82.75 34 THR B N 1
ATOM 1708 C CA . THR B 1 34 ? -8.195 -7.543 -15.438 1 82.75 34 THR B CA 1
ATOM 1709 C C . THR B 1 34 ? -8.078 -6.082 -15.016 1 82.75 34 THR B C 1
ATOM 1711 O O . THR B 1 34 ? -8.328 -5.738 -13.859 1 82.75 34 THR B O 1
ATOM 1714 N N . LYS B 1 35 ? -7.621 -5.203 -16 1 88.19 35 LYS B N 1
ATOM 1715 C CA . LYS B 1 35 ? -7.422 -3.779 -15.758 1 88.19 35 LYS B CA 1
ATOM 1716 C C . LYS B 1 35 ? -6.418 -3.551 -14.633 1 88.19 35 LYS B C 1
ATOM 1718 O O . LYS B 1 35 ? -6.605 -2.664 -13.797 1 88.19 35 LYS B O 1
ATOM 1723 N N . SER B 1 36 ? -5.477 -4.398 -14.547 1 92 36 SER B N 1
ATOM 1724 C CA . SER B 1 36 ? -4.441 -4.312 -13.523 1 92 36 SER B CA 1
ATOM 1725 C C . SER B 1 36 ? -3.096 -3.926 -14.125 1 92 36 SER B C 1
ATOM 1727 O O . SER B 1 36 ? -2.871 -4.102 -15.32 1 92 36 SER B O 1
ATOM 1729 N N . ILE B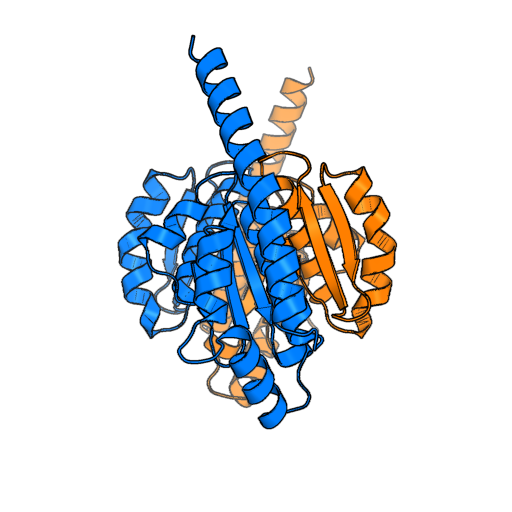 1 37 ? -2.295 -3.352 -13.344 1 95.88 37 ILE B N 1
ATOM 1730 C CA . ILE B 1 37 ? -0.948 -2.945 -13.727 1 95.88 37 ILE B CA 1
ATOM 1731 C C . ILE B 1 37 ? 0.079 -3.795 -12.984 1 95.88 37 ILE B C 1
ATOM 1733 O O . ILE B 1 37 ? 0.049 -3.879 -11.75 1 95.88 37 ILE B O 1
ATOM 1737 N N . ARG B 1 38 ? 0.921 -4.391 -13.734 1 95.75 38 ARG B N 1
ATOM 1738 C CA . ARG B 1 38 ? 1.998 -5.207 -13.188 1 95.75 38 ARG B CA 1
ATOM 1739 C C . ARG B 1 38 ? 3.318 -4.445 -13.188 1 95.75 38 ARG B C 1
ATOM 1741 O O . ARG B 1 38 ? 3.736 -3.916 -14.219 1 95.75 38 ARG B O 1
ATOM 1748 N N . VAL B 1 39 ? 3.916 -4.363 -12.047 1 97.38 39 VAL B N 1
ATOM 1749 C CA . VAL B 1 39 ? 5.203 -3.691 -11.898 1 97.38 39 VAL B CA 1
ATOM 1750 C C . VAL B 1 39 ? 6.258 -4.691 -11.43 1 97.38 39 VAL B C 1
ATOM 1752 O O . VAL B 1 39 ? 6.184 -5.211 -10.312 1 97.38 39 VAL B O 1
ATOM 1755 N N . ILE B 1 40 ? 7.305 -4.926 -12.234 1 94.88 40 ILE B N 1
ATOM 1756 C CA . ILE B 1 40 ? 8.32 -5.941 -11.961 1 94.88 40 ILE B CA 1
ATOM 1757 C C . ILE B 1 40 ? 9.695 -5.289 -11.883 1 94.88 40 ILE B C 1
ATOM 1759 O O . ILE B 1 40 ? 10.188 -4.73 -12.867 1 94.88 40 ILE B O 1
ATOM 1763 N N . PRO B 1 41 ? 10.242 -5.352 -10.734 1 96.06 41 PRO B N 1
ATOM 1764 C CA . PRO B 1 41 ? 11.617 -4.848 -10.695 1 96.06 41 PRO B CA 1
ATOM 1765 C C . PRO B 1 41 ? 12.57 -5.66 -11.562 1 96.06 41 PRO B C 1
ATOM 1767 O O . PRO B 1 41 ? 12.445 -6.887 -11.648 1 96.06 41 PRO B O 1
ATOM 1770 N N . LYS B 1 42 ? 13.516 -4.996 -12.172 1 92.94 42 LYS B N 1
ATOM 1771 C CA . LYS B 1 42 ? 14.484 -5.668 -13.031 1 92.94 42 LYS B CA 1
ATOM 1772 C C . LYS B 1 42 ? 15.617 -6.273 -12.211 1 92.94 42 LYS B C 1
ATOM 1774 O O . LYS B 1 42 ? 16.375 -7.105 -12.711 1 92.94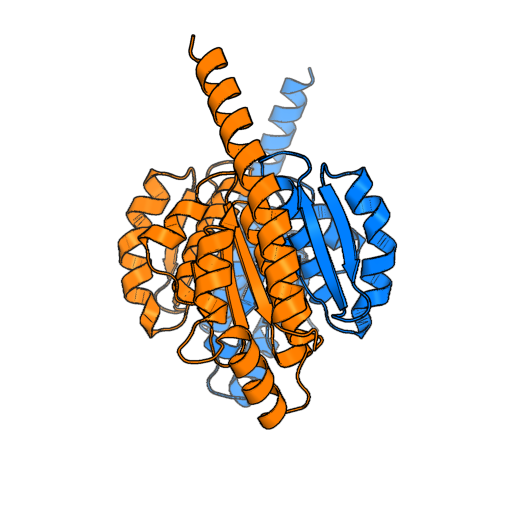 42 LYS B O 1
ATOM 1779 N N . ASP B 1 43 ? 15.688 -5.789 -11.023 1 90.12 43 ASP B N 1
ATOM 1780 C CA . ASP B 1 43 ? 16.656 -6.367 -10.094 1 90.12 43 ASP B CA 1
ATOM 1781 C C . ASP B 1 43 ? 15.961 -7.008 -8.898 1 90.12 43 ASP B C 1
ATOM 1783 O O . ASP B 1 43 ? 14.727 -7.102 -8.867 1 90.12 43 ASP B O 1
ATOM 1787 N N . ASN B 1 44 ? 16.609 -7.637 -8.039 1 88.81 44 ASN B N 1
ATOM 1788 C CA . ASN B 1 44 ? 16.016 -8.336 -6.898 1 88.81 44 ASN B CA 1
ATOM 1789 C C . ASN B 1 44 ? 15.773 -7.391 -5.727 1 88.81 44 ASN B C 1
ATOM 1791 O O . ASN B 1 44 ? 16.031 -7.742 -4.574 1 88.81 44 ASN B O 1
ATOM 1795 N N . ASN B 1 45 ? 15.352 -6.137 -6.07 1 92.5 45 ASN B N 1
ATOM 1796 C CA . ASN B 1 45 ? 15.023 -5.125 -5.07 1 92.5 45 ASN B CA 1
ATOM 1797 C C . ASN B 1 45 ? 13.672 -4.469 -5.355 1 92.5 45 ASN B C 1
ATOM 1799 O O . ASN B 1 45 ? 13.453 -3.938 -6.445 1 92.5 45 ASN B O 1
ATOM 1803 N N . ALA B 1 46 ? 12.844 -4.484 -4.352 1 96.19 46 ALA B N 1
ATOM 1804 C CA . ALA B 1 46 ? 11.438 -4.129 -4.543 1 96.19 46 ALA B CA 1
ATOM 1805 C C . ALA B 1 46 ? 11.242 -2.617 -4.484 1 96.19 46 ALA B C 1
ATOM 1807 O O . ALA B 1 46 ? 10.18 -2.107 -4.848 1 96.19 46 ALA B O 1
ATOM 1808 N N . TYR B 1 47 ? 12.266 -1.875 -4.059 1 96.81 47 TYR B N 1
ATOM 1809 C CA . TYR B 1 47 ? 12.078 -0.476 -3.689 1 96.81 47 TYR B CA 1
ATOM 1810 C C . TYR B 1 47 ? 11.57 0.34 -4.871 1 96.81 47 TYR B C 1
ATOM 1812 O O . TYR B 1 47 ? 10.602 1.087 -4.746 1 96.81 47 TYR B O 1
ATOM 1820 N N . GLU B 1 48 ? 12.211 0.175 -6.023 1 96.88 48 GLU B N 1
ATOM 1821 C CA . GLU B 1 48 ? 11.805 0.947 -7.191 1 96.88 48 GLU B CA 1
ATOM 1822 C C . GLU B 1 48 ? 10.375 0.606 -7.605 1 96.88 48 GLU B C 1
ATOM 1824 O O . GLU B 1 48 ? 9.609 1.488 -8 1 96.88 48 GLU B O 1
ATOM 1829 N N . ALA B 1 49 ? 10.062 -0.638 -7.559 1 97.5 49 ALA B N 1
ATOM 1830 C CA . ALA B 1 49 ? 8.703 -1.059 -7.875 1 97.5 49 ALA B CA 1
ATOM 1831 C C . ALA B 1 49 ? 7.703 -0.466 -6.887 1 97.5 49 ALA B C 1
ATOM 1833 O O . ALA B 1 49 ? 6.602 -0.062 -7.27 1 97.5 49 ALA B O 1
ATOM 1834 N N . MET B 1 50 ? 8.047 -0.437 -5.633 1 97.5 50 MET B N 1
ATOM 1835 C CA . MET B 1 50 ? 7.18 0.144 -4.609 1 97.5 50 MET B CA 1
ATOM 1836 C C . MET B 1 50 ? 6.922 1.62 -4.891 1 97.5 50 MET B C 1
ATOM 1838 O O . MET B 1 50 ? 5.805 2.105 -4.707 1 97.5 50 MET B O 1
ATOM 1842 N N . LYS B 1 51 ? 7.941 2.328 -5.328 1 98.06 51 LYS B N 1
ATOM 1843 C CA . LYS B 1 51 ? 7.766 3.734 -5.676 1 98.06 51 LYS B CA 1
ATOM 1844 C C . LYS B 1 51 ? 6.812 3.895 -6.855 1 98.06 51 LYS B C 1
ATOM 1846 O O . LYS B 1 51 ? 5.906 4.73 -6.816 1 98.06 51 LYS B O 1
ATOM 1851 N N . VAL B 1 52 ? 7.027 3.076 -7.84 1 98.56 52 VAL B N 1
ATOM 1852 C CA . VAL B 1 52 ? 6.168 3.117 -9.023 1 98.56 52 VAL B CA 1
ATOM 1853 C C . VAL B 1 52 ? 4.723 2.848 -8.617 1 98.56 52 VAL B C 1
ATOM 1855 O O . VAL B 1 52 ? 3.809 3.562 -9.039 1 98.56 52 VAL B O 1
ATOM 1858 N N . VAL B 1 53 ? 4.531 1.866 -7.828 1 98.19 53 VAL B N 1
ATOM 1859 C CA . VAL B 1 53 ? 3.199 1.514 -7.355 1 98.19 53 VAL B CA 1
ATOM 1860 C C . VAL B 1 53 ? 2.596 2.688 -6.586 1 98.19 53 VAL B C 1
ATOM 1862 O O . VAL B 1 53 ? 1.405 2.98 -6.723 1 98.19 53 VAL B O 1
ATOM 1865 N N . SER B 1 54 ? 3.408 3.359 -5.805 1 98.19 54 SER B N 1
ATOM 1866 C CA . SER B 1 54 ? 2.934 4.516 -5.051 1 98.19 54 SER B CA 1
ATOM 1867 C C . SER B 1 54 ? 2.479 5.633 -5.98 1 98.19 54 SER B C 1
ATOM 1869 O O . SER B 1 54 ? 1.487 6.312 -5.707 1 98.19 54 SER B O 1
ATOM 1871 N N . VAL B 1 55 ? 3.199 5.84 -7.051 1 98.81 55 VAL B N 1
ATOM 1872 C CA . VAL B 1 55 ? 2.822 6.852 -8.031 1 98.81 55 VAL B CA 1
ATOM 1873 C C . VAL B 1 55 ? 1.459 6.512 -8.633 1 98.81 55 VAL B C 1
ATOM 1875 O O . VAL B 1 55 ? 0.572 7.367 -8.695 1 98.81 55 VAL B O 1
ATOM 1878 N N . ILE B 1 56 ? 1.304 5.273 -9.031 1 98.62 56 ILE B N 1
ATOM 1879 C CA . ILE B 1 56 ? 0.063 4.82 -9.648 1 98.62 56 ILE B CA 1
ATOM 1880 C C . ILE B 1 56 ? -1.088 4.949 -8.648 1 98.62 56 ILE B C 1
ATOM 1882 O O . ILE B 1 56 ? -2.174 5.41 -9.008 1 98.62 56 ILE B O 1
ATOM 1886 N N . LYS B 1 57 ? -0.836 4.598 -7.438 1 97.56 57 LYS B N 1
ATOM 1887 C CA . LYS B 1 57 ? -1.837 4.715 -6.379 1 97.56 57 LYS B CA 1
ATOM 1888 C C . LYS B 1 57 ? -2.252 6.172 -6.176 1 97.56 57 LYS B C 1
ATOM 1890 O O . LYS B 1 57 ? -3.439 6.469 -6.023 1 97.56 57 LYS B O 1
ATOM 1895 N N . ALA B 1 58 ? -1.272 7.027 -6.133 1 98.5 58 ALA B N 1
ATOM 1896 C CA . ALA B 1 58 ? -1.549 8.445 -5.938 1 98.5 58 ALA B CA 1
ATOM 1897 C C . ALA B 1 58 ? -2.477 8.984 -7.023 1 98.5 58 ALA B C 1
ATOM 1899 O O . ALA B 1 58 ? -3.441 9.695 -6.73 1 98.5 58 ALA B O 1
ATOM 1900 N N . ILE B 1 59 ? -2.229 8.594 -8.219 1 98.38 59 ILE B N 1
ATOM 1901 C CA . ILE B 1 59 ? -3.08 9.008 -9.328 1 98.38 59 ILE B CA 1
ATOM 1902 C C . ILE B 1 59 ? -4.473 8.398 -9.172 1 98.38 59 ILE B C 1
ATOM 1904 O O . ILE B 1 59 ? -5.48 9.078 -9.375 1 98.38 59 ILE B O 1
ATOM 1908 N N . GLY B 1 60 ? -4.516 7.207 -8.805 1 96.44 60 GLY B N 1
ATOM 1909 C CA . GLY B 1 60 ? -5.781 6.527 -8.578 1 96.44 60 GLY B CA 1
ATOM 1910 C C . GLY B 1 60 ? -6.664 7.223 -7.559 1 96.44 60 GLY B C 1
ATOM 1911 O O . GLY B 1 60 ? -7.887 7.238 -7.695 1 96.44 60 GLY B O 1
ATOM 1912 N N . VAL B 1 61 ? -5.984 7.781 -6.555 1 95.69 61 VAL B N 1
ATOM 1913 C CA . VAL B 1 61 ? -6.75 8.383 -5.469 1 95.69 61 VAL B CA 1
ATOM 1914 C C . VAL B 1 61 ? -7.129 9.812 -5.836 1 95.69 61 VAL B C 1
ATOM 1916 O O . VAL B 1 61 ? -7.984 10.422 -5.188 1 95.69 61 VAL B O 1
ATOM 1919 N N . GLY B 1 62 ? -6.305 10.414 -6.832 1 96.44 62 GLY B N 1
ATOM 1920 C CA . GLY B 1 62 ? -6.812 11.688 -7.316 1 96.44 62 GLY B CA 1
ATOM 1921 C C . GLY B 1 62 ? -5.734 12.742 -7.453 1 96.44 62 GLY B C 1
ATOM 1922 O O . GLY B 1 62 ? -6.012 13.867 -7.879 1 96.44 62 GLY B O 1
ATOM 1923 N N . PHE B 1 63 ? -4.57 12.469 -7.145 1 98.25 63 PHE B N 1
ATOM 1924 C CA . PHE B 1 63 ? -3.5 13.453 -7.309 1 98.25 63 PHE B CA 1
ATOM 1925 C C . PHE B 1 63 ? -3.166 13.641 -8.781 1 98.25 63 PHE B C 1
ATOM 1927 O O . PHE B 1 63 ? -3.338 12.719 -9.586 1 98.25 63 PHE B O 1
ATOM 1934 N N . ASP B 1 64 ? -2.738 14.812 -9.07 1 97.38 64 ASP B N 1
ATOM 1935 C CA . ASP B 1 64 ? -2.336 15.016 -10.461 1 97.38 64 ASP B CA 1
ATOM 1936 C C . ASP B 1 64 ? -0.995 14.344 -10.75 1 97.38 64 ASP B C 1
ATOM 1938 O O . ASP B 1 64 ? -0.281 13.953 -9.828 1 97.38 64 ASP B O 1
ATOM 1942 N N . VAL B 1 65 ? -0.704 14.227 -11.977 1 98.25 65 VAL B N 1
ATOM 1943 C CA . VAL B 1 65 ? 0.45 13.461 -12.438 1 98.25 65 VAL B CA 1
ATOM 1944 C C . VAL B 1 65 ? 1.733 14.078 -11.883 1 98.25 65 VAL B C 1
ATOM 1946 O O . VAL B 1 65 ? 2.602 13.375 -11.367 1 98.25 65 VAL B O 1
ATOM 1949 N N . ASP B 1 66 ? 1.832 15.367 -11.977 1 98.06 66 ASP B N 1
ATOM 1950 C CA . ASP B 1 66 ? 3.049 16.047 -11.539 1 98.06 66 ASP B CA 1
ATOM 1951 C C . ASP B 1 66 ? 3.305 15.82 -10.055 1 98.06 66 ASP B C 1
ATOM 1953 O O . ASP B 1 66 ? 4.438 15.555 -9.641 1 98.06 66 ASP B O 1
ATOM 1957 N N . GLU B 1 67 ? 2.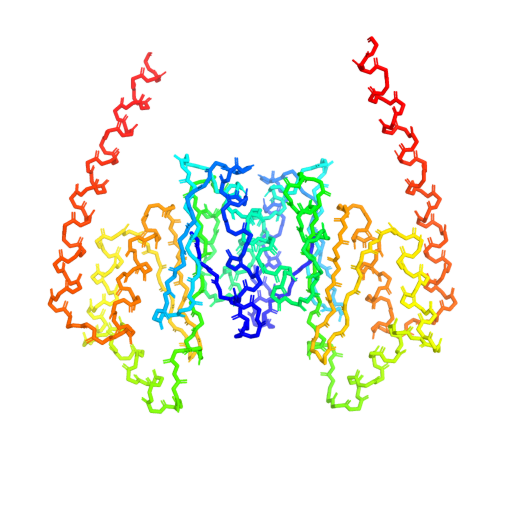27 15.891 -9.289 1 98 67 GLU B N 1
ATOM 1958 C CA . GLU B 1 67 ? 2.381 15.648 -7.859 1 98 67 GLU B CA 1
ATOM 1959 C C . GLU B 1 67 ? 2.734 14.188 -7.574 1 98 67 GLU B C 1
ATOM 1961 O O . GLU B 1 67 ? 3.617 13.906 -6.762 1 98 67 GLU B O 1
ATOM 1966 N N . ALA B 1 68 ? 2.076 13.305 -8.258 1 98.69 68 ALA B N 1
ATOM 1967 C CA . ALA B 1 68 ? 2.285 11.867 -8.055 1 98.69 68 ALA B CA 1
ATOM 1968 C C . ALA B 1 68 ? 3.721 11.477 -8.383 1 98.69 68 ALA B C 1
ATOM 1970 O O . ALA B 1 68 ? 4.316 10.648 -7.691 1 98.69 68 ALA B O 1
ATOM 1971 N N . MET B 1 69 ? 4.316 12.109 -9.375 1 98.62 69 MET B N 1
ATOM 1972 C CA . MET B 1 69 ? 5.652 11.758 -9.852 1 98.62 69 MET B CA 1
ATOM 1973 C C . MET B 1 69 ? 6.707 12.094 -8.805 1 98.62 69 MET B C 1
ATOM 1975 O O . MET B 1 69 ? 7.809 11.539 -8.836 1 98.62 69 MET B O 1
ATOM 1979 N N . LYS B 1 70 ? 6.406 12.93 -7.875 1 98.44 70 LYS B N 1
ATOM 1980 C CA . LYS B 1 70 ? 7.344 13.266 -6.805 1 98.44 70 LYS B CA 1
ATOM 1981 C C . LYS B 1 70 ? 7.625 12.055 -5.922 1 98.44 70 LYS B C 1
ATOM 1983 O O . LYS B 1 70 ? 8.656 12 -5.246 1 98.44 70 LYS B O 1
ATOM 1988 N N . LEU B 1 71 ? 6.812 11.062 -6.008 1 98.5 71 LEU B N 1
ATOM 1989 C CA . LEU B 1 71 ? 6.953 9.859 -5.195 1 98.5 71 LEU B CA 1
ATOM 1990 C C . LEU B 1 71 ? 8.117 9 -5.695 1 98.5 71 LEU B C 1
ATOM 1992 O O . LEU B 1 71 ? 8.523 8.055 -5.027 1 98.5 71 LEU B O 1
ATOM 1996 N N . MET B 1 72 ? 8.648 9.406 -6.855 1 98.25 72 MET B N 1
ATOM 1997 C CA . MET B 1 72 ? 9.836 8.703 -7.34 1 98.25 72 MET B CA 1
ATOM 1998 C C . MET B 1 72 ? 11.078 9.141 -6.57 1 98.25 72 MET B C 1
ATOM 2000 O O . MET B 1 72 ? 12.125 8.508 -6.66 1 98.25 72 MET B O 1
ATOM 2004 N N . ARG B 1 73 ? 10.93 10.25 -5.852 1 97.69 73 ARG B N 1
ATOM 2005 C CA . ARG B 1 73 ? 12.008 10.664 -4.965 1 97.69 73 ARG B CA 1
ATOM 2006 C C . ARG B 1 73 ? 12.031 9.82 -3.691 1 97.69 73 ARG B C 1
ATOM 2008 O O . ARG B 1 73 ? 10.977 9.391 -3.209 1 97.69 73 ARG B O 1
ATOM 2015 N N . ASP B 1 74 ? 13.18 9.742 -3.119 1 96.88 74 ASP B N 1
ATOM 2016 C CA . ASP B 1 74 ? 13.352 8.875 -1.958 1 96.88 74 ASP B CA 1
ATOM 2017 C C . ASP B 1 74 ? 12.742 9.5 -0.708 1 96.88 74 ASP B C 1
ATOM 2019 O O . ASP B 1 74 ? 12.461 8.805 0.271 1 96.88 74 ASP B O 1
ATOM 2023 N N . ASP B 1 75 ? 12.531 10.82 -0.732 1 96.62 75 ASP B N 1
ATOM 2024 C CA . ASP B 1 75 ? 12.133 11.508 0.491 1 96.62 75 ASP B CA 1
ATOM 2025 C C . ASP B 1 75 ? 10.648 11.859 0.463 1 96.62 75 ASP B C 1
ATOM 2027 O O . ASP B 1 75 ? 10.164 12.625 1.304 1 96.62 75 ASP B O 1
ATOM 2031 N N . TYR B 1 76 ? 9.898 11.344 -0.523 1 97.69 76 TYR B N 1
ATOM 2032 C CA . TYR B 1 76 ? 8.469 11.625 -0.618 1 97.69 76 TYR B CA 1
ATOM 2033 C C . TYR B 1 76 ? 7.652 10.406 -0.206 1 97.69 76 TYR B C 1
ATOM 2035 O O . TYR B 1 76 ? 8.086 9.266 -0.4 1 97.69 76 TYR B O 1
ATOM 2043 N N . VAL B 1 77 ? 6.461 10.664 0.305 1 97.88 77 VAL B N 1
ATOM 2044 C CA . VAL B 1 77 ? 5.566 9.586 0.714 1 97.88 77 VAL B CA 1
ATOM 2045 C C . VAL B 1 77 ? 4.121 9.961 0.385 1 97.88 77 VAL B C 1
ATOM 2047 O O . VAL B 1 77 ? 3.809 11.141 0.201 1 97.88 77 VAL B O 1
ATOM 2050 N N . LEU B 1 78 ? 3.312 8.953 0.284 1 98.06 78 LEU B N 1
ATOM 2051 C CA . LEU B 1 78 ? 1.86 9.039 0.183 1 98.06 78 LEU B CA 1
ATOM 2052 C C . LEU B 1 78 ? 1.192 8.453 1.421 1 98.06 78 LEU B C 1
ATOM 2054 O O . LEU B 1 78 ? 1.4 7.281 1.747 1 98.06 78 LEU B O 1
ATOM 2058 N N . ASP B 1 79 ? 0.474 9.297 2.07 1 96.5 79 ASP B N 1
ATOM 2059 C CA . ASP B 1 79 ? -0.293 8.82 3.219 1 96.5 79 ASP B CA 1
ATOM 2060 C C . ASP B 1 79 ? -1.794 8.93 2.959 1 96.5 79 ASP B C 1
ATOM 2062 O O . ASP B 1 79 ? -2.266 9.93 2.418 1 96.5 79 ASP B O 1
ATOM 2066 N N . ILE B 1 80 ? -2.439 7.871 3.301 1 94.12 80 ILE B N 1
ATOM 2067 C CA . ILE B 1 80 ? -3.889 7.852 3.141 1 94.12 80 ILE B CA 1
ATOM 2068 C C . ILE B 1 80 ? -4.555 7.617 4.492 1 94.12 80 ILE B C 1
ATOM 2070 O O . ILE B 1 80 ? -4.281 6.613 5.16 1 94.12 80 ILE B O 1
ATOM 2074 N N . ILE B 1 81 ? -5.367 8.469 4.906 1 92.94 81 ILE B N 1
ATOM 2075 C CA . ILE B 1 81 ? -6.137 8.344 6.137 1 92.94 81 ILE B CA 1
ATOM 2076 C C . ILE B 1 81 ? -7.551 7.863 5.816 1 92.94 81 ILE B C 1
ATOM 2078 O O . ILE B 1 81 ? -8.305 8.547 5.121 1 92.94 81 ILE B O 1
ATOM 2082 N N . ASP B 1 82 ? -7.836 6.723 6.293 1 88.38 82 ASP B N 1
ATOM 2083 C CA . ASP B 1 82 ? -9.203 6.227 6.164 1 88.38 82 ASP B CA 1
ATOM 2084 C C . ASP B 1 82 ? -10.125 6.898 7.176 1 88.38 82 ASP B C 1
ATOM 2086 O O . ASP B 1 82 ? -9.938 6.766 8.383 1 88.38 82 ASP B O 1
ATOM 2090 N N . LEU B 1 83 ? -11.148 7.516 6.695 1 89.88 83 LEU B N 1
ATOM 2091 C CA . LEU B 1 83 ? -12.039 8.266 7.574 1 89.88 83 LEU B CA 1
ATOM 2092 C C . LEU B 1 83 ? -13.102 7.355 8.188 1 89.88 83 LEU B C 1
ATOM 2094 O O . LEU B 1 83 ? -13.734 7.711 9.18 1 89.88 83 LEU B O 1
ATOM 2098 N N . LYS B 1 84 ? -13.289 6.211 7.555 1 83.31 84 LYS B N 1
ATOM 2099 C CA . LYS B 1 84 ? -14.312 5.285 8.031 1 83.31 84 LYS B CA 1
ATOM 2100 C C . LYS B 1 84 ? -13.992 4.781 9.43 1 83.31 84 LYS B C 1
ATOM 2102 O O . LYS B 1 84 ? -14.898 4.543 10.234 1 83.31 84 LYS B O 1
ATOM 2107 N N . ASP B 1 85 ? -12.75 4.703 9.695 1 76.06 85 ASP B N 1
ATOM 2108 C CA . ASP B 1 85 ? -12.312 4.152 10.969 1 76.06 85 ASP B CA 1
ATOM 2109 C C . ASP B 1 85 ? -12.539 5.145 12.109 1 76.06 85 ASP B C 1
ATOM 2111 O O . ASP B 1 85 ? -12.539 4.77 13.281 1 76.06 85 ASP B O 1
ATOM 2115 N N . SER B 1 86 ? -12.766 6.344 11.703 1 78.5 86 SER B N 1
ATOM 2116 C CA . SER B 1 86 ? -12.883 7.387 12.719 1 78.5 86 SER B CA 1
ATOM 2117 C C . SER B 1 86 ? -14.305 7.934 12.781 1 78.5 86 SER B C 1
ATOM 2119 O O . SER B 1 86 ? -14.562 8.938 13.445 1 78.5 86 SER B O 1
ATOM 2121 N N . THR B 1 87 ? -15.195 7.336 12.016 1 82.56 87 THR B N 1
ATOM 2122 C CA . THR B 1 87 ? -16.547 7.891 11.922 1 82.56 87 THR B CA 1
ATOM 2123 C C . THR B 1 87 ? -17.578 6.859 12.359 1 82.56 87 THR B C 1
ATOM 2125 O O . THR B 1 87 ? -17.422 5.664 12.117 1 82.56 87 THR B O 1
ATOM 2128 N N . ASN B 1 88 ? -18.625 7.406 12.984 1 81.75 88 ASN B N 1
ATOM 2129 C CA . ASN B 1 88 ? -19.75 6.582 13.422 1 81.75 88 ASN B CA 1
ATOM 2130 C C . ASN B 1 88 ? -20.953 6.73 12.492 1 81.75 88 ASN B C 1
ATOM 2132 O O . ASN B 1 88 ? -22.078 6.473 12.891 1 81.75 88 ASN B O 1
ATOM 2136 N N . GLY B 1 89 ? -20.75 7.211 11.289 1 86.88 89 GLY B N 1
ATOM 2137 C CA . GLY B 1 89 ? -21.859 7.391 10.367 1 86.88 89 GLY B CA 1
ATOM 2138 C C . GLY B 1 89 ? -21.688 8.586 9.453 1 86.88 89 GLY B C 1
ATOM 2139 O O . GLY B 1 89 ? -20.656 9.273 9.508 1 86.88 89 GLY B O 1
ATOM 2140 N N . PRO B 1 90 ? -22.734 8.797 8.664 1 90.19 90 PRO B N 1
ATOM 2141 C CA . PRO B 1 90 ? -22.641 9.828 7.625 1 90.19 90 PRO B CA 1
ATOM 2142 C C . PRO B 1 90 ? -22.531 11.234 8.203 1 90.19 90 PRO B C 1
ATOM 2144 O O . PRO B 1 90 ? -21.828 12.078 7.641 1 90.19 90 PRO B O 1
ATOM 2147 N N . GLU B 1 91 ? -23.25 11.492 9.289 1 92.75 91 GLU B N 1
ATOM 2148 C CA . GLU B 1 91 ? -23.203 12.828 9.875 1 92.75 91 GLU B CA 1
ATOM 2149 C C . GLU B 1 91 ? -21.828 13.141 10.445 1 92.75 91 GLU B C 1
ATOM 2151 O O . GLU B 1 91 ? -21.328 14.25 10.289 1 92.75 91 GLU B O 1
ATOM 2156 N N . ASP B 1 92 ? -21.297 12.18 11.039 1 93.5 92 ASP B N 1
ATOM 2157 C CA . ASP B 1 92 ? -19.938 12.32 11.586 1 93.5 92 ASP B CA 1
ATOM 2158 C C . ASP B 1 92 ? -18.922 12.516 10.469 1 93.5 92 ASP B C 1
ATOM 2160 O O . ASP B 1 92 ? -17.984 13.32 10.609 1 93.5 92 ASP B O 1
ATOM 2164 N N . MET B 1 93 ? -19.094 11.812 9.398 1 94.12 93 MET B N 1
ATOM 2165 C CA . MET B 1 93 ? -18.219 11.938 8.234 1 94.12 93 MET B CA 1
ATOM 2166 C C . MET B 1 93 ? -18.25 13.352 7.672 1 94.12 93 MET B C 1
ATOM 2168 O O . MET B 1 93 ? -17.203 13.93 7.367 1 94.12 93 MET B O 1
ATOM 2172 N N . LYS B 1 94 ? -19.438 13.852 7.598 1 94.75 94 LYS B N 1
ATOM 2173 C CA . LYS B 1 94 ? -19.609 15.211 7.094 1 94.75 94 LYS B CA 1
ATOM 2174 C C . LYS B 1 94 ? -18.938 16.219 8.016 1 94.75 94 LYS B C 1
ATOM 2176 O O . LYS B 1 94 ? -18.297 17.172 7.547 1 94.75 94 LYS B O 1
ATOM 2181 N N . ARG B 1 95 ? -19.125 15.969 9.258 1 95.62 95 ARG B N 1
ATOM 2182 C CA . ARG B 1 95 ? -18.531 16.859 10.25 1 95.62 95 ARG B CA 1
ATOM 2183 C C . ARG B 1 95 ? -17.016 16.859 10.164 1 95.62 95 ARG B C 1
ATOM 2185 O O . ARG B 1 95 ? -16.391 17.922 10.109 1 95.62 95 ARG B O 1
ATOM 2192 N N . ILE B 1 96 ? -16.469 15.703 10.141 1 94.88 96 ILE B N 1
ATOM 2193 C CA . ILE B 1 96 ? -15.016 15.539 10.117 1 94.88 96 ILE B CA 1
ATOM 2194 C C . ILE B 1 96 ? -14.453 16.172 8.844 1 94.88 96 ILE B C 1
ATOM 2196 O O . ILE B 1 96 ? -13.469 16.906 8.891 1 94.88 96 ILE B O 1
ATOM 2200 N N . LYS B 1 97 ? -15.039 15.898 7.746 1 96.88 97 LYS B N 1
ATOM 2201 C CA . LYS B 1 97 ? -14.602 16.5 6.492 1 96.88 97 LYS B CA 1
ATOM 2202 C C . LYS B 1 97 ? -14.688 18.031 6.562 1 96.88 97 LYS B C 1
ATOM 2204 O O . LYS B 1 97 ? -13.781 18.719 6.098 1 96.88 97 LYS B O 1
ATOM 2209 N N . GLY B 1 98 ? -15.789 18.516 7.102 1 97.38 98 GLY B N 1
ATOM 2210 C CA . GLY B 1 98 ? -15.945 19.953 7.281 1 97.38 98 GLY B CA 1
ATOM 2211 C C . GLY B 1 98 ? -14.836 20.578 8.102 1 97.38 98 GLY B C 1
ATOM 2212 O O . GLY B 1 98 ? -14.375 21.672 7.797 1 97.38 98 GLY B O 1
ATOM 2213 N N . ARG B 1 99 ? -14.43 19.828 9.102 1 97.38 99 ARG B N 1
ATOM 2214 C CA . ARG B 1 99 ? -13.375 20.328 9.969 1 97.38 99 ARG B CA 1
ATOM 2215 C C . ARG B 1 99 ? -12.031 20.359 9.242 1 97.38 99 ARG B C 1
ATOM 2217 O O . ARG B 1 99 ? -11.234 21.281 9.438 1 97.38 99 ARG B O 1
ATOM 2224 N N . ILE B 1 100 ? -11.773 19.406 8.391 1 98.25 100 ILE B N 1
ATOM 2225 C CA . ILE B 1 100 ? -10.516 19.312 7.66 1 98.25 100 ILE B CA 1
ATOM 2226 C C . ILE B 1 100 ? -10.484 20.375 6.559 1 98.25 100 ILE B C 1
ATOM 2228 O O . ILE B 1 100 ? -9.445 20.984 6.312 1 98.25 100 ILE B O 1
ATOM 2232 N N . ILE B 1 101 ? -11.594 20.562 5.949 1 98.31 101 ILE B N 1
ATOM 2233 C CA . ILE B 1 101 ? -11.695 21.531 4.863 1 98.31 101 ILE B CA 1
ATOM 2234 C C . ILE B 1 101 ? -11.648 22.938 5.43 1 98.31 101 ILE B C 1
ATOM 2236 O O . ILE B 1 101 ? -10.867 23.781 4.965 1 98.31 101 ILE B O 1
ATOM 2240 N N . GLY B 1 102 ? -12.5 23.203 6.449 1 97.25 102 GLY B N 1
ATOM 2241 C CA . GLY B 1 102 ? -12.648 24.531 7.031 1 97.25 102 GLY B CA 1
ATOM 2242 C C . GLY B 1 102 ? -13.531 25.438 6.207 1 97.25 102 GLY B C 1
ATOM 2243 O O . GLY B 1 102 ? -13.891 25.109 5.074 1 97.25 102 GLY B O 1
ATOM 2244 N N . GLU B 1 103 ? -13.844 26.562 6.785 1 96.94 103 GLU B N 1
ATOM 2245 C CA . GLU B 1 103 ? -14.656 27.547 6.094 1 96.94 103 GLU B CA 1
ATOM 2246 C C . GLU B 1 103 ? -14.008 27.984 4.781 1 96.94 103 GLU B C 1
ATOM 2248 O O . GLU B 1 103 ? -12.875 28.469 4.777 1 96.94 103 GLU B O 1
ATOM 2253 N N . LYS B 1 104 ? -14.68 27.766 3.666 1 97.12 104 LYS B N 1
ATOM 2254 C CA . LYS B 1 104 ? -14.211 28.125 2.33 1 97.12 104 LYS B CA 1
ATOM 2255 C C . LYS B 1 104 ? -12.867 27.469 2.027 1 97.12 104 LYS B C 1
ATOM 2257 O O . LYS B 1 104 ? -12.039 28.047 1.326 1 97.12 104 LYS B O 1
ATOM 2262 N N . GLY B 1 105 ? -12.57 26.406 2.764 1 97.75 105 GLY B N 1
ATOM 2263 C CA . GLY B 1 105 ? -11.359 25.641 2.49 1 97.75 105 GLY B CA 1
ATOM 2264 C C . GLY B 1 105 ? -10.141 26.172 3.229 1 97.75 105 GLY B C 1
ATOM 2265 O O . GLY B 1 105 ? -9.008 25.781 2.926 1 97.75 105 GLY B O 1
ATOM 2266 N N . LYS B 1 106 ? -10.367 26.938 4.148 1 98.06 106 LYS B N 1
ATOM 2267 C CA . LYS B 1 106 ? -9.289 27.672 4.809 1 98.06 106 LYS B CA 1
ATOM 2268 C C . LYS B 1 106 ? -8.359 26.719 5.562 1 98.06 106 LYS B C 1
ATOM 2270 O O . LYS B 1 106 ? -7.141 26.859 5.504 1 98.06 106 LYS B O 1
ATOM 2275 N N . THR B 1 107 ? -8.875 25.781 6.246 1 98.62 107 THR B N 1
ATOM 2276 C CA . THR B 1 107 ? -8.07 24.875 7.055 1 98.62 107 THR B CA 1
ATOM 2277 C C . THR B 1 107 ? -7.191 24 6.168 1 98.62 107 THR B C 1
ATOM 2279 O O . THR B 1 107 ? -5.992 23.875 6.418 1 98.62 107 THR B O 1
ATOM 2282 N N . LYS B 1 108 ? -7.758 23.422 5.168 1 98.62 108 LYS B N 1
ATOM 2283 C CA . LYS B 1 108 ? -6.984 22.641 4.203 1 98.62 108 LYS B CA 1
ATOM 2284 C C . LYS B 1 108 ? -5.855 23.484 3.607 1 98.62 108 LYS B C 1
ATOM 2286 O O . LYS B 1 108 ? -4.715 23.016 3.516 1 98.62 108 LYS B O 1
ATOM 2291 N N . LYS B 1 109 ? -6.195 24.703 3.213 1 98.38 109 LYS B N 1
ATOM 2292 C CA . LYS B 1 109 ? -5.211 25.609 2.617 1 98.38 109 LYS B CA 1
ATOM 2293 C C . LYS B 1 109 ? -4.074 25.906 3.592 1 98.38 109 LYS B C 1
ATOM 2295 O O . LYS B 1 109 ? -2.904 25.922 3.205 1 98.38 109 LYS B O 1
ATOM 2300 N N . ILE B 1 110 ? -4.449 26.141 4.793 1 98.31 110 ILE B N 1
ATOM 2301 C CA . ILE B 1 110 ? -3.457 26.469 5.809 1 98.31 110 ILE B CA 1
ATOM 2302 C C . ILE B 1 110 ? -2.52 25.281 6.016 1 98.31 110 ILE B C 1
ATOM 2304 O O . ILE B 1 110 ? -1.299 25.438 6.055 1 98.31 110 ILE B O 1
ATOM 2308 N N . ILE B 1 111 ? -3.035 24.062 6.105 1 98.69 111 ILE B N 1
ATOM 2309 C CA . ILE B 1 111 ? -2.207 22.875 6.285 1 98.69 111 ILE B CA 1
ATOM 2310 C C . ILE B 1 111 ? -1.236 22.734 5.117 1 98.69 111 ILE B C 1
ATOM 2312 O O . ILE B 1 111 ? -0.039 22.516 5.316 1 98.69 111 ILE B O 1
ATOM 2316 N N . GLN B 1 112 ? -1.743 22.953 3.898 1 98.5 112 GLN B N 1
ATOM 2317 C CA . GLN B 1 112 ? -0.925 22.812 2.699 1 98.5 112 GLN B CA 1
ATOM 2318 C C . GLN B 1 112 ? 0.152 23.891 2.635 1 98.5 112 GLN B C 1
ATOM 2320 O O . GLN B 1 112 ? 1.299 23.609 2.281 1 98.5 112 GLN B O 1
ATOM 2325 N N . GLU B 1 113 ? -0.242 25.062 3.037 1 97.25 113 GLU B N 1
ATOM 2326 C CA . GLU B 1 113 ? 0.691 26.172 2.961 1 97.25 113 GLU B CA 1
ATOM 2327 C C . GLU B 1 113 ? 1.803 26.047 3.996 1 97.25 113 GLU B C 1
ATOM 2329 O O . GLU B 1 113 ? 2.971 26.297 3.699 1 97.25 113 GLU B O 1
ATOM 2334 N N . TYR B 1 114 ? 1.442 25.641 5.145 1 96.69 114 TYR B N 1
ATOM 2335 C CA . TYR B 1 114 ? 2.412 25.578 6.23 1 96.69 114 TYR B CA 1
ATOM 2336 C C . TYR B 1 114 ? 3.34 24.391 6.078 1 96.69 114 TYR B C 1
ATOM 2338 O O . TYR B 1 114 ? 4.492 24.422 6.516 1 96.69 114 TYR B O 1
ATOM 2346 N N . THR B 1 115 ? 2.896 23.328 5.453 1 97.38 115 THR B N 1
ATOM 2347 C CA . THR B 1 115 ? 3.689 22.094 5.41 1 97.38 115 THR B CA 1
ATOM 2348 C C . THR B 1 115 ? 4.285 21.891 4.02 1 97.38 115 THR B C 1
ATOM 2350 O O . THR B 1 115 ? 5.293 21.203 3.867 1 97.38 115 THR B O 1
ATOM 2353 N N . GLY B 1 116 ? 3.549 22.406 2.988 1 96.88 116 GLY B N 1
ATOM 2354 C CA . GLY B 1 116 ? 3.99 22.203 1.616 1 96.88 116 GLY B CA 1
ATOM 2355 C C . GLY B 1 116 ? 3.465 20.938 0.992 1 96.88 116 GLY B C 1
ATOM 2356 O O . GLY B 1 116 ? 3.828 20.594 -0.135 1 96.88 116 GLY B O 1
ATOM 2357 N N . VAL B 1 117 ? 2.564 20.219 1.707 1 98.38 117 VAL B N 1
ATOM 2358 C CA . VAL B 1 117 ? 2.025 18.969 1.168 1 98.38 117 VAL B CA 1
ATOM 2359 C C . VAL B 1 117 ? 0.889 19.281 0.196 1 98.38 117 VAL B C 1
ATOM 2361 O O . VAL B 1 117 ? 0.382 20.406 0.159 1 98.38 117 VAL B O 1
ATOM 2364 N N . ASN B 1 118 ? 0.537 18.312 -0.59 1 98.5 118 ASN B N 1
ATOM 2365 C CA . ASN B 1 118 ? -0.725 18.297 -1.324 1 98.5 118 ASN B CA 1
ATOM 2366 C C . ASN B 1 118 ? -1.748 17.375 -0.656 1 98.5 118 ASN B C 1
ATOM 2368 O O . ASN B 1 118 ? -1.408 16.281 -0.206 1 98.5 118 ASN B O 1
ATOM 2372 N N . ILE B 1 119 ? -2.975 17.891 -0.579 1 98.62 119 ILE B N 1
ATOM 2373 C CA . ILE B 1 119 ? -4.016 17.141 0.118 1 98.62 119 ILE B CA 1
ATOM 2374 C C . ILE B 1 119 ? -5.215 16.938 -0.808 1 98.62 119 ILE B C 1
ATOM 2376 O O . ILE B 1 119 ? -5.621 17.859 -1.516 1 98.62 119 ILE B O 1
ATOM 2380 N N . ILE B 1 120 ? -5.723 15.766 -0.829 1 97.94 120 ILE B N 1
ATOM 2381 C CA . ILE B 1 120 ? -7.008 15.492 -1.465 1 97.94 120 ILE B CA 1
ATOM 2382 C C . ILE B 1 120 ? -8 14.969 -0.426 1 97.94 120 ILE B C 1
ATOM 2384 O O . ILE B 1 120 ? -7.617 14.234 0.487 1 97.94 120 ILE B O 1
ATOM 2388 N N . ILE B 1 121 ? -9.242 15.398 -0.526 1 97.25 121 ILE B N 1
ATOM 2389 C CA . ILE B 1 121 ? -10.297 14.969 0.388 1 97.25 121 ILE B CA 1
ATOM 2390 C C . ILE B 1 121 ? -11.43 14.312 -0.401 1 97.25 121 ILE B C 1
ATOM 2392 O O . ILE B 1 121 ? -12.031 14.945 -1.272 1 97.25 121 ILE B O 1
ATOM 2396 N N . THR B 1 122 ? -11.609 13.07 -0.117 1 93.88 122 THR B N 1
ATOM 2397 C CA . THR B 1 122 ? -12.719 12.344 -0.725 1 93.88 122 THR B CA 1
ATOM 2398 C C . THR B 1 122 ? -13.781 12.008 0.317 1 93.88 122 THR B C 1
ATOM 2400 O O . THR B 1 122 ? -13.695 12.453 1.464 1 93.88 122 THR B O 1
ATOM 2403 N N . ASP B 1 123 ? -14.805 11.273 -0.087 1 90.62 123 ASP B N 1
ATOM 2404 C CA . ASP B 1 123 ? -15.883 10.906 0.823 1 90.62 123 ASP B CA 1
ATOM 2405 C C . ASP B 1 123 ? -15.398 9.922 1.883 1 90.62 123 ASP B C 1
ATOM 2407 O O . ASP B 1 123 ? -15.953 9.852 2.98 1 90.62 123 ASP B O 1
ATOM 2411 N N . HIS B 1 124 ? -14.188 9.297 1.537 1 89.38 124 HIS B N 1
ATOM 2412 C CA . HIS B 1 124 ? -13.891 8.172 2.414 1 89.38 124 HIS B CA 1
ATOM 2413 C C . HIS B 1 124 ? -12.469 8.266 2.961 1 89.38 124 HIS B C 1
ATOM 2415 O O . HIS B 1 124 ? -12.133 7.609 3.951 1 89.38 124 HIS B O 1
ATOM 2421 N N . TYR B 1 125 ? -11.688 9.102 2.295 1 93.38 125 TYR B N 1
ATOM 2422 C CA . TYR B 1 125 ? -10.305 9.156 2.768 1 93.38 125 TYR B CA 1
ATOM 2423 C C . TYR B 1 125 ? -9.695 10.523 2.506 1 93.38 125 TYR B C 1
ATOM 2425 O O . TYR B 1 125 ? -10.227 11.312 1.717 1 93.38 125 TYR B O 1
ATOM 2433 N N . VAL B 1 126 ? -8.664 10.805 3.193 1 96.81 126 VAL B N 1
ATOM 2434 C CA . VAL B 1 126 ? -7.797 11.953 2.959 1 96.81 126 VAL B CA 1
ATOM 2435 C C . VAL B 1 126 ? -6.422 11.477 2.492 1 96.81 126 VAL B C 1
ATOM 2437 O O . VAL B 1 126 ? -5.809 10.609 3.121 1 96.81 126 VAL B O 1
ATOM 2440 N N . GLY B 1 127 ? -6.016 11.938 1.355 1 97.81 127 GLY B N 1
ATOM 2441 C CA . GLY B 1 127 ? -4.676 11.672 0.864 1 97.81 127 GLY B CA 1
ATOM 2442 C C . GLY B 1 127 ? -3.705 12.805 1.126 1 97.81 127 GLY B C 1
ATOM 2443 O O . GLY B 1 127 ? -4.062 13.977 0.994 1 97.81 127 GLY B O 1
ATOM 2444 N N . ILE B 1 128 ? -2.521 12.492 1.568 1 98.56 128 ILE B N 1
ATOM 2445 C CA . ILE B 1 128 ? -1.455 13.445 1.841 1 98.56 128 ILE B CA 1
ATOM 2446 C C . ILE B 1 128 ? -0.197 13.047 1.071 1 98.56 128 ILE B C 1
ATOM 2448 O O . ILE B 1 128 ? 0.273 11.914 1.181 1 98.56 128 ILE B O 1
ATOM 2452 N N . LEU B 1 129 ? 0.288 13.945 0.271 1 98.75 129 LEU B N 1
ATOM 2453 C CA . LEU B 1 129 ? 1.495 13.695 -0.509 1 98.75 129 LEU B CA 1
ATOM 2454 C C . LEU B 1 129 ? 2.537 14.781 -0.257 1 98.75 129 LEU B C 1
ATOM 2456 O O . LEU B 1 129 ? 2.24 15.977 -0.371 1 98.75 129 LEU B O 1
ATOM 2460 N N . GLY B 1 130 ? 3.717 14.422 0.158 1 98.06 130 GLY B N 1
ATOM 2461 C CA . GLY B 1 130 ? 4.82 15.328 0.448 1 98.06 130 GLY B CA 1
ATOM 2462 C C . GLY B 1 130 ? 6.066 14.609 0.928 1 98.06 130 GLY B C 1
ATOM 2463 O O . GLY B 1 130 ? 6.156 13.383 0.849 1 98.06 130 GLY B O 1
ATOM 2464 N N . THR B 1 131 ? 7.043 15.422 1.314 1 96.5 131 THR B N 1
ATOM 2465 C CA . THR B 1 131 ? 8.219 14.797 1.911 1 96.5 131 THR B CA 1
ATOM 2466 C C . THR B 1 131 ? 7.863 14.125 3.236 1 96.5 131 THR B C 1
ATOM 2468 O O . THR B 1 131 ? 6.809 14.406 3.812 1 96.5 131 THR B O 1
ATOM 2471 N N . ILE B 1 132 ? 8.68 13.305 3.693 1 95.69 132 ILE B N 1
ATOM 2472 C CA . ILE B 1 132 ? 8.484 12.531 4.914 1 95.69 132 ILE B CA 1
ATOM 2473 C C . ILE B 1 132 ? 8.125 13.461 6.07 1 95.69 132 ILE B C 1
ATOM 2475 O O . ILE B 1 132 ? 7.133 13.242 6.766 1 95.69 132 ILE B O 1
ATOM 2479 N N . GLU B 1 133 ? 8.852 14.539 6.234 1 94 133 GLU B N 1
ATOM 2480 C CA . GLU B 1 133 ? 8.625 15.469 7.34 1 94 133 GLU B CA 1
ATOM 2481 C C . GLU B 1 133 ? 7.332 16.25 7.145 1 94 133 GLU B C 1
ATOM 2483 O O . GLU B 1 133 ? 6.543 16.406 8.078 1 94 133 GLU B O 1
ATOM 2488 N N . GLN B 1 134 ? 7.176 16.734 5.918 1 96.31 134 GLN B N 1
ATOM 2489 C CA . GLN B 1 134 ? 5.973 17.484 5.594 1 96.31 134 GLN B CA 1
ATOM 2490 C C . GLN B 1 134 ? 4.715 16.656 5.852 1 96.31 134 GLN B C 1
ATOM 2492 O O . GLN B 1 134 ? 3.777 17.125 6.496 1 96.31 134 GLN B O 1
ATOM 2497 N N . ALA B 1 135 ? 4.719 15.461 5.363 1 97 135 ALA B N 1
ATOM 2498 C CA . ALA B 1 135 ? 3.557 14.586 5.477 1 97 135 ALA B CA 1
ATOM 2499 C C . ALA B 1 135 ? 3.273 14.234 6.934 1 97 135 ALA B C 1
ATOM 2501 O O . ALA B 1 135 ? 2.113 14.141 7.34 1 97 135 ALA B O 1
ATOM 2502 N N . ASP B 1 136 ? 4.309 14.062 7.684 1 95.25 136 ASP B N 1
ATOM 2503 C CA . ASP B 1 136 ? 4.152 13.719 9.094 1 95.25 136 ASP B CA 1
ATOM 2504 C C . ASP B 1 136 ? 3.445 14.844 9.852 1 95.25 136 ASP B C 1
ATOM 2506 O O . ASP B 1 136 ? 2.521 14.586 10.633 1 95.25 136 ASP B O 1
ATOM 2510 N N . ILE B 1 137 ? 3.867 16.016 9.633 1 96.5 137 ILE B N 1
ATOM 2511 C CA . ILE B 1 137 ? 3.281 17.172 10.297 1 96.5 137 ILE B CA 1
ATOM 2512 C C . ILE B 1 137 ? 1.826 17.344 9.859 1 96.5 137 ILE B C 1
ATOM 2514 O O . ILE B 1 137 ? 0.941 17.547 10.695 1 96.5 137 ILE B O 1
ATOM 2518 N N . ALA B 1 138 ? 1.57 17.234 8.562 1 98.06 138 ALA B N 1
ATOM 2519 C CA . ALA B 1 138 ? 0.222 17.406 8.031 1 98.06 138 ALA B CA 1
ATOM 2520 C C . ALA B 1 138 ? -0.723 16.344 8.57 1 98.06 138 ALA B C 1
ATOM 2522 O O . ALA B 1 138 ? -1.86 16.641 8.945 1 98.06 138 ALA B O 1
ATOM 2523 N N . LYS B 1 139 ? -0.278 15.156 8.57 1 96.5 139 LYS B N 1
ATOM 2524 C CA . LYS B 1 139 ? -1.102 14.062 9.07 1 96.5 139 LYS B CA 1
ATOM 2525 C C . LYS B 1 139 ? -1.485 14.289 10.531 1 96.5 139 LYS B C 1
ATOM 2527 O O . LYS B 1 139 ? -2.631 14.055 10.922 1 96.5 139 LYS B O 1
ATOM 2532 N N . ARG B 1 140 ? -0.532 14.664 11.328 1 95.25 140 ARG B N 1
ATOM 2533 C CA . ARG B 1 140 ? -0.817 14.945 12.734 1 95.25 140 ARG B CA 1
ATOM 2534 C C . ARG B 1 140 ? -1.874 16.031 12.875 1 95.25 140 ARG B C 1
ATOM 2536 O O . ARG B 1 140 ? -2.797 15.914 13.68 1 95.25 140 ARG B O 1
ATOM 2543 N N . ALA B 1 141 ? -1.693 17.031 12.109 1 97.94 141 ALA B N 1
ATOM 2544 C CA . ALA B 1 141 ? -2.672 18.109 12.141 1 97.94 141 ALA B CA 1
ATOM 2545 C C . ALA B 1 141 ? -4.07 17.594 11.82 1 97.94 141 ALA B C 1
ATOM 2547 O O . ALA B 1 141 ? -5.035 17.922 12.516 1 97.94 141 ALA B O 1
ATOM 2548 N N . ILE B 1 142 ? -4.211 16.766 10.797 1 97.31 142 ILE B N 1
ATOM 2549 C CA . ILE B 1 142 ? -5.496 16.234 10.367 1 97.31 142 ILE B CA 1
ATOM 2550 C C . ILE B 1 142 ? -6.059 15.305 11.445 1 97.31 142 ILE B C 1
ATOM 2552 O O . ILE B 1 142 ? -7.254 15.336 11.742 1 97.31 142 ILE B O 1
ATOM 2556 N N . GLU B 1 143 ? -5.211 14.57 12.031 1 94.19 143 GLU B N 1
ATOM 2557 C CA . GLU B 1 143 ? -5.648 13.695 13.117 1 94.19 143 GLU B CA 1
ATOM 2558 C C . GLU B 1 143 ? -6.172 14.5 14.297 1 94.19 143 GLU B C 1
ATOM 2560 O O . GLU B 1 143 ? -7.133 14.094 14.953 1 94.19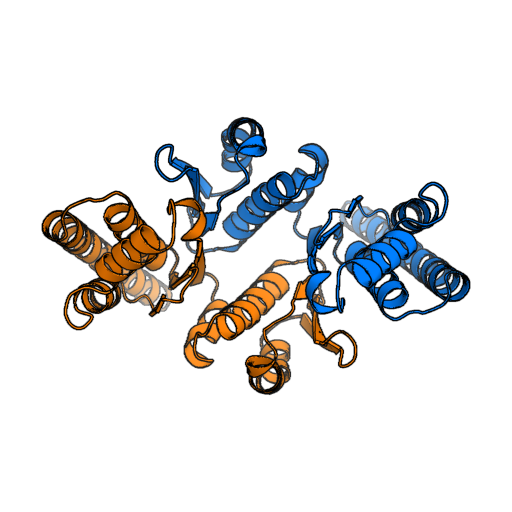 143 GLU B O 1
ATOM 2565 N N . MET B 1 144 ? -5.465 15.578 14.609 1 95.88 144 MET B N 1
ATOM 2566 C CA . MET B 1 144 ? -5.945 16.453 15.672 1 95.88 144 MET B CA 1
ATOM 2567 C C . MET B 1 144 ? -7.359 16.953 15.383 1 95.88 144 MET B C 1
ATOM 2569 O O . MET B 1 144 ? -8.211 16.969 16.266 1 95.88 144 MET B O 1
ATOM 2573 N N . LEU B 1 145 ? -7.621 17.266 14.164 1 97.06 145 LEU B N 1
ATOM 2574 C CA . LEU B 1 145 ? -8.945 17.734 13.758 1 97.06 145 LEU B CA 1
ATOM 2575 C C . LEU B 1 145 ? -9.977 16.625 13.906 1 97.06 145 LEU B C 1
ATOM 2577 O O . LEU B 1 145 ? -11.078 16.859 14.414 1 97.06 145 LEU B O 1
ATOM 2581 N N . ILE B 1 146 ? -9.586 15.484 13.492 1 93.75 146 ILE B N 1
ATOM 2582 C CA . ILE B 1 146 ? -10.477 14.328 13.57 1 93.75 146 ILE B CA 1
ATOM 2583 C C . ILE B 1 146 ? -10.82 14.039 15.023 1 93.75 146 ILE B C 1
ATOM 2585 O O . ILE B 1 146 ? -11.961 13.703 15.344 1 93.75 146 ILE B O 1
ATOM 2589 N N . LYS B 1 147 ? -9.883 14.289 15.898 1 92.56 147 LYS B N 1
ATOM 2590 C CA . LYS B 1 147 ? -10.039 13.992 17.312 1 92.56 147 LYS B CA 1
ATOM 2591 C C . LYS B 1 147 ? -10.797 15.109 18.031 1 92.56 147 LYS B C 1
ATOM 2593 O O . LYS B 1 147 ? -11.055 15.023 19.234 1 92.56 147 LYS B O 1
ATOM 2598 N N . GLY B 1 148 ? -11.016 16.188 17.359 1 93.75 148 GLY B N 1
ATOM 2599 C CA . GLY B 1 148 ? -11.875 17.219 17.922 1 93.75 148 GLY B CA 1
ATOM 2600 C C . GLY B 1 148 ? -11.102 18.375 18.531 1 93.75 148 GLY B C 1
ATOM 2601 O O . GLY B 1 148 ? -11.68 19.234 19.188 1 93.75 148 GLY B O 1
ATOM 2602 N N . LYS B 1 149 ? -9.867 18.406 18.312 1 97.12 149 LYS B N 1
ATOM 2603 C CA . LYS B 1 149 ? -9.109 19.562 18.781 1 97.12 149 LYS B CA 1
ATOM 2604 C C . LYS B 1 149 ? -9.57 20.844 18.094 1 97.12 149 LYS B C 1
ATOM 2606 O O . LYS B 1 149 ? -9.93 20.828 16.922 1 97.12 149 LYS B O 1
ATOM 2611 N N . GLU B 1 150 ? -9.477 21.922 18.797 1 97.94 150 GLU B N 1
ATOM 2612 C CA . GLU B 1 150 ? -9.875 23.219 18.219 1 97.94 150 GLU B CA 1
ATOM 2613 C C . GLU B 1 150 ? -8.953 23.625 17.078 1 97.94 150 GLU B C 1
ATOM 2615 O O . GLU B 1 150 ? -7.746 23.375 17.141 1 97.94 150 GLU B O 1
ATOM 2620 N N . HIS B 1 151 ? -9.57 24.328 16.094 1 98.19 151 HIS B N 1
ATOM 2621 C CA . HIS B 1 151 ? -8.773 24.812 14.969 1 98.19 151 HIS B CA 1
ATOM 2622 C C . HIS B 1 151 ? -7.621 25.688 15.453 1 98.19 151 HIS B C 1
ATOM 2624 O O . HIS B 1 151 ? -6.504 25.594 14.93 1 98.19 151 HIS B O 1
ATOM 2630 N N . SER B 1 152 ? -7.871 26.469 16.453 1 97.75 152 SER B N 1
ATOM 2631 C CA . SER B 1 152 ? -6.84 27.359 16.969 1 97.75 152 SER B CA 1
ATOM 2632 C C . SER B 1 152 ? -5.633 26.578 17.484 1 97.75 152 SER B C 1
ATOM 2634 O O . SER B 1 152 ? -4.488 26.969 17.25 1 97.75 152 SER B O 1
ATOM 2636 N N . THR B 1 153 ? -5.906 25.5 18.125 1 98.25 153 THR B N 1
ATOM 2637 C CA . THR B 1 153 ? -4.859 24.625 18.641 1 98.25 153 THR B CA 1
ATOM 2638 C C . THR B 1 153 ? -4.066 24.016 17.5 1 98.25 153 THR B C 1
ATOM 2640 O O . THR B 1 153 ? -2.838 23.938 17.547 1 98.25 153 THR B O 1
ATOM 2643 N N . VAL B 1 154 ? -4.742 23.562 16.438 1 98.5 154 VAL B N 1
ATOM 2644 C CA . VAL B 1 154 ? -4.117 22.938 15.281 1 98.5 154 VAL B CA 1
ATOM 2645 C C . VAL B 1 154 ? -3.252 23.953 14.547 1 98.5 154 VAL B C 1
ATOM 2647 O O . VAL B 1 154 ? -2.141 23.625 14.109 1 98.5 154 VAL B O 1
ATOM 2650 N N . TYR B 1 155 ? -3.738 25.203 14.469 1 97.88 155 TYR B N 1
ATOM 2651 C CA . TYR B 1 155 ? -2.977 26.266 13.797 1 97.88 155 TYR B CA 1
ATOM 2652 C C . TYR B 1 155 ? -1.696 26.578 14.562 1 97.88 155 TYR B C 1
ATOM 2654 O O . TYR B 1 155 ? -0.649 26.812 13.961 1 97.88 155 TYR B O 1
ATOM 2662 N N . LYS B 1 156 ? -1.789 26.578 15.867 1 97.75 156 LYS B N 1
ATOM 2663 C CA . LYS B 1 156 ? -0.606 26.797 16.703 1 97.75 156 LYS B CA 1
ATOM 2664 C C . LYS B 1 156 ? 0.423 25.688 16.5 1 97.75 156 LYS B C 1
ATOM 2666 O O . LYS B 1 156 ? 1.622 25.953 16.391 1 97.75 156 LYS B O 1
ATOM 2671 N N . TYR B 1 157 ? -0.091 24.516 16.453 1 98.19 157 TYR B N 1
ATOM 2672 C CA . TYR B 1 157 ? 0.778 23.375 16.156 1 98.19 157 TYR B CA 1
ATOM 2673 C C . TYR B 1 157 ? 1.485 23.547 14.828 1 98.19 157 TYR B C 1
ATOM 2675 O O . TYR B 1 157 ? 2.699 23.359 14.727 1 98.19 157 TYR B O 1
ATOM 2683 N N . LEU B 1 158 ? 0.736 23.906 13.797 1 98.12 158 LEU B N 1
ATOM 2684 C CA . LEU B 1 158 ? 1.276 24.078 12.453 1 98.12 158 LEU B CA 1
ATOM 2685 C C . LEU B 1 158 ? 2.311 25.188 12.414 1 98.12 158 LEU B C 1
ATOM 2687 O O . LEU B 1 158 ? 3.338 25.078 11.742 1 98.12 158 LEU B O 1
ATOM 2691 N N . ASP B 1 159 ? 2.014 26.281 13.117 1 95.94 159 ASP B N 1
ATOM 2692 C CA . ASP B 1 159 ? 2.928 27.422 13.18 1 95.94 159 ASP B CA 1
ATOM 2693 C C . ASP B 1 159 ? 4.273 27.016 13.773 1 95.94 159 ASP B C 1
ATOM 2695 O O . ASP B 1 159 ? 5.328 27.359 13.242 1 95.94 159 ASP B O 1
ATOM 2699 N N . LYS B 1 160 ? 4.215 26.297 14.812 1 95.44 160 LYS B N 1
ATOM 2700 C CA . LYS B 1 160 ? 5.43 25.828 15.469 1 95.44 160 LYS B CA 1
ATOM 2701 C C . LYS B 1 160 ? 6.199 24.859 14.57 1 95.44 160 LYS B C 1
ATOM 2703 O O . LYS B 1 160 ? 7.422 24.953 14.453 1 95.44 160 LYS B O 1
ATOM 2708 N N . ALA B 1 161 ? 5.445 23.938 13.969 1 93.81 161 ALA B N 1
ATOM 2709 C CA . ALA B 1 161 ? 6.062 22.922 13.109 1 93.81 161 ALA B CA 1
ATOM 2710 C C . ALA B 1 161 ? 6.699 23.562 11.875 1 93.81 161 ALA B C 1
ATOM 2712 O O . ALA B 1 161 ? 7.742 23.109 11.406 1 93.81 161 ALA B O 1
ATOM 2713 N N . GLU B 1 162 ? 6.031 24.547 11.328 1 90.94 162 GLU B N 1
ATOM 2714 C CA . GLU B 1 162 ? 6.543 25.25 10.148 1 90.94 162 GLU B CA 1
ATOM 2715 C C . GLU B 1 162 ? 7.902 25.875 10.43 1 90.94 162 GLU B C 1
ATOM 2717 O O . GLU B 1 162 ? 8.789 25.844 9.578 1 90.94 162 GLU B O 1
ATOM 2722 N N . ARG B 1 163 ? 8.133 26.438 11.578 1 89.81 163 ARG B N 1
ATOM 2723 C CA . ARG B 1 163 ? 9.406 27.047 11.969 1 89.81 163 ARG B CA 1
ATOM 2724 C C . ARG B 1 163 ? 10.516 26 12.008 1 89.81 163 ARG B C 1
ATOM 2726 O O . ARG B 1 163 ? 11.625 26.25 11.547 1 89.81 163 ARG B O 1
ATOM 2733 N N . GLU B 1 164 ? 10.078 24.922 12.438 1 87.25 164 GLU B N 1
ATOM 2734 C CA . GLU B 1 164 ? 11.047 23.828 12.516 1 87.25 164 GLU B CA 1
ATOM 2735 C C . GLU B 1 164 ? 11.383 23.297 11.133 1 87.25 164 GLU B C 1
ATOM 2737 O O . GLU B 1 164 ? 12.539 22.969 10.852 1 87.25 164 GLU B O 1
ATOM 2742 N N . LEU B 1 165 ? 10.438 23.188 10.289 1 86.06 165 LEU B N 1
ATOM 2743 C CA . LEU B 1 165 ? 10.609 22.688 8.93 1 86.06 165 LEU B CA 1
ATOM 2744 C C . LEU B 1 165 ? 11.5 23.625 8.117 1 86.06 165 LEU B C 1
ATOM 2746 O O . LEU B 1 165 ? 12.336 23.172 7.34 1 86.06 165 LEU B O 1
ATOM 2750 N N . SER B 1 166 ? 11.25 24.922 8.297 1 82.31 166 SER B N 1
ATOM 2751 C CA . SER B 1 166 ? 12.031 25.938 7.59 1 82.31 166 SER B CA 1
ATOM 2752 C C . SER B 1 166 ? 13.508 25.859 7.98 1 82.31 166 SER B C 1
ATOM 2754 O O . SER B 1 166 ? 14.383 25.953 7.121 1 82.31 166 SER B O 1
ATOM 2756 N N . LEU B 1 167 ? 13.703 25.688 9.211 1 75.69 167 LEU B N 1
ATOM 2757 C CA . LEU B 1 167 ? 15.07 25.562 9.703 1 75.69 167 LEU B CA 1
ATOM 2758 C C . LEU B 1 167 ? 15.742 24.312 9.141 1 75.69 167 LEU B C 1
ATOM 2760 O O . LEU B 1 167 ? 16.922 24.344 8.773 1 75.69 167 LEU B O 1
ATOM 2764 N N . PHE B 1 168 ? 14.953 23.328 9.016 1 72.75 168 PHE B N 1
ATOM 2765 C CA . PHE B 1 168 ? 15.453 22.078 8.477 1 72.75 168 PHE B CA 1
ATOM 2766 C C . PHE B 1 168 ? 15.836 22.234 7.008 1 72.75 168 PHE B C 1
ATOM 2768 O O . PHE B 1 168 ? 16.891 21.75 6.582 1 72.75 168 PHE B O 1
ATOM 2775 N N . ASN B 1 169 ? 15.07 22.875 6.223 1 75.25 169 ASN B N 1
ATOM 2776 C CA . ASN B 1 169 ? 15.305 23.078 4.797 1 75.25 169 ASN B CA 1
ATOM 2777 C C . ASN B 1 169 ? 16.531 23.953 4.543 1 75.25 169 ASN B C 1
ATOM 2779 O O . ASN B 1 169 ? 17.297 23.703 3.615 1 75.25 169 ASN B O 1
ATOM 2783 N N . VAL B 1 170 ? 16.625 24.906 5.379 1 71.38 170 VAL B N 1
ATOM 2784 C CA . VAL B 1 170 ? 17.766 25.797 5.27 1 71.38 170 VAL B CA 1
ATOM 2785 C C . VAL B 1 170 ? 19.062 25.047 5.582 1 71.38 170 VAL B C 1
ATOM 2787 O O . VAL B 1 170 ? 20.062 25.172 4.867 1 71.38 170 VAL B O 1
ATOM 2790 N N . ASN B 1 171 ? 18.984 24.25 6.594 1 70 171 ASN B N 1
ATOM 2791 C CA . ASN B 1 171 ? 20.156 23.469 6.98 1 70 171 ASN B CA 1
ATOM 2792 C C . ASN B 1 171 ? 20.531 22.438 5.91 1 70 171 ASN B C 1
ATOM 2794 O O . ASN B 1 171 ? 21.703 22.219 5.641 1 70 171 ASN B O 1
ATOM 2798 N N . ARG B 1 172 ? 19.531 21.797 5.359 1 71.19 172 ARG B N 1
ATOM 2799 C CA . ARG B 1 172 ? 19.75 20.812 4.309 1 71.19 172 ARG B CA 1
ATOM 2800 C C . ARG B 1 172 ? 20.359 21.453 3.07 1 71.19 172 ARG B C 1
ATOM 2802 O O . ARG B 1 172 ? 21.297 20.906 2.479 1 71.19 172 ARG B O 1
ATOM 2809 N N . ALA B 1 173 ? 19.844 22.594 2.713 1 69.19 173 ALA B N 1
ATOM 2810 C CA . ALA B 1 173 ? 20.375 23.344 1.575 1 69.19 173 ALA B CA 1
ATOM 2811 C C . ALA B 1 173 ? 21.812 23.766 1.826 1 69.19 173 ALA B C 1
ATOM 2813 O O . ALA B 1 173 ? 22.656 23.703 0.922 1 69.19 173 ALA B O 1
ATOM 2814 N N . LEU B 1 174 ? 22.016 24.109 2.986 1 68.25 174 LEU B N 1
ATOM 2815 C CA . LEU B 1 174 ? 23.359 24.531 3.361 1 68.25 174 LEU B CA 1
ATOM 2816 C C . LEU B 1 174 ? 24.344 23.359 3.309 1 68.25 174 LEU B C 1
ATOM 2818 O O . LEU B 1 174 ? 25.453 23.5 2.811 1 68.25 174 LEU B O 1
ATOM 2822 N N . LYS B 1 175 ? 23.875 22.297 3.682 1 69.44 175 LYS B N 1
ATOM 2823 C CA . LYS B 1 175 ? 24.719 21.109 3.672 1 69.44 175 LYS B CA 1
ATOM 2824 C C . LYS B 1 175 ? 24.969 20.625 2.248 1 69.44 175 LYS B C 1
ATOM 2826 O O . LYS B 1 175 ? 26.094 20.219 1.907 1 69.44 175 LYS B O 1
ATOM 2831 N N . GLU B 1 176 ? 23.953 20.625 1.519 1 67.81 176 GLU B N 1
ATOM 2832 C CA . GLU B 1 176 ? 24.094 20.234 0.12 1 67.81 176 GLU B CA 1
ATOM 2833 C C . GLU B 1 176 ? 24.938 21.234 -0.659 1 67.81 176 GLU B C 1
ATOM 2835 O O . GLU B 1 176 ? 25.656 20.859 -1.587 1 67.81 176 GLU B O 1
ATOM 2840 N N .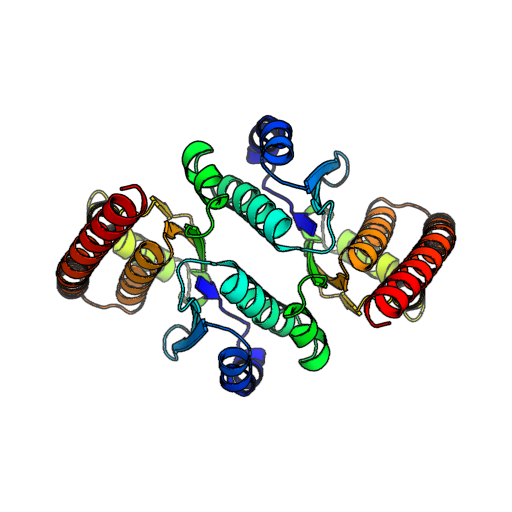 GLY B 1 177 ? 24.703 22.453 -0.385 1 61.41 177 GLY B N 1
ATOM 2841 C CA . GLY B 1 177 ? 25.547 23.484 -0.961 1 61.41 177 GLY B CA 1
ATOM 2842 C C . GLY B 1 177 ? 27 23.344 -0.575 1 61.41 177 GLY B C 1
ATOM 2843 O O . GLY B 1 177 ? 27.891 23.594 -1.392 1 61.41 177 GLY B O 1
ATOM 2844 N N . LEU B 1 178 ? 27.266 22.906 0.564 1 64 178 LEU B N 1
ATOM 2845 C CA . LEU B 1 178 ? 28.625 22.703 1.025 1 64 178 LEU B CA 1
ATOM 2846 C C . LEU B 1 178 ? 29.234 21.453 0.386 1 64 178 LEU B C 1
ATOM 2848 O O . LEU B 1 178 ? 30.438 21.406 0.118 1 64 178 LEU B O 1
ATOM 2852 N N . ASP B 1 179 ? 28.375 20.422 0.252 1 58.75 179 ASP B N 1
ATOM 2853 C CA . ASP B 1 179 ? 28.875 19.203 -0.348 1 58.75 179 ASP B CA 1
ATOM 2854 C C . ASP B 1 179 ? 29.203 19.406 -1.827 1 58.75 179 ASP B C 1
ATOM 2856 O O . ASP B 1 179 ? 30 18.656 -2.4 1 58.75 179 ASP B O 1
ATOM 2860 N N . ASN B 1 180 ? 28.547 20.25 -2.496 1 54.69 180 ASN B N 1
ATOM 2861 C CA . ASN B 1 180 ? 28.797 20.547 -3.902 1 54.69 180 ASN B CA 1
ATOM 2862 C C . ASN B 1 180 ? 29.922 21.562 -4.07 1 54.69 180 ASN B C 1
ATOM 2864 O O . ASN B 1 180 ? 30.188 22.016 -5.18 1 54.69 180 ASN B O 1
ATOM 2868 N N . THR B 1 181 ? 30.453 22.016 -3.006 1 46.97 181 THR B N 1
ATOM 2869 C CA . THR B 1 181 ? 31.688 22.797 -3.121 1 46.97 181 THR B CA 1
ATOM 2870 C C . THR B 1 181 ? 32.906 21.938 -2.773 1 46.97 181 THR B C 1
ATOM 2872 O O . THR B 1 181 ? 32.844 21.078 -1.893 1 46.97 181 THR B O 1
#

Secondary structure (DSSP, 8-state):
-EEE--HHHHHHHHHHHHHHHHHTTEEEEEETTTTEEEEEESSS--HHHHHHHHHHHHHHHT--HHHHHGGGSTTEEEEEEESGGG-SSHHHHHHHHHHHH-GGGHHHHHHHHHH--EEEE-SSEEEEEEEHHHHHHHHHHHHHHHTT--HHHHHHHHHHHHHHHHHHHHHHHHHHHHHT-/-EEE--HHHHHHHHHHHHHHHHHTTEEEEEETTTTEEEEEESSS--HHHHHHHHHHHHHHHT--HHHHHGGGSTTEEEEEEESGGG-SSHHHHHHHHHHHH-GGGHHHHHHHHHH--EEEE-SSEEEEEEEHHHHHHHHHHHHHHHTT--HHHHHHHHHHHHHHHHHHHHHHHHHHHHHT-

Organism: Sulfurisphaera tokodaii (strain DSM 16993 / JCM 10545 / NBRC 100140 / 7) (NCBI:txid273063)

Nearest PDB structures (foldseek):
  6lqu-assembly1_RC  TM=8.636E-01  e=5.024E-11  Saccharomyces cerevisiae S288C
  6rxx-assembly1_CP  TM=8.454E-01  e=9.061E-11  Thermochaetoides thermophila
  6rxv-assembly1_CP  TM=8.472E-01  e=3.316E-10  Thermochaetoides thermophila DSM 1495
  6rxz-assembly1_CP  TM=8.583E-01  e=6.729E-10  Thermochaetoides thermophila
  6zqb-assembly1_JO  TM=8.182E-01  e=2.947E-10  Saccharomyces cerevisiae S288C

Radius of gyration: 21.67 Å; Cα contacts (8 Å, |Δi|>4): 528; chains: 2; bounding box: 58×58×41 Å

pLDDT: mean 92.91, std 9.21, range [46.97, 98.81]

Foldseek 3Di:
DKDAADPVLLVVLVVCQVVLVVVFQWDWDADPVVRMIDIGHPDPDCVSVVLSRQLSVCVRVPDDNVLSVCSNDPFKDKDKAWCVVLAPDQVLLVQLLCLCQDDVRVNVVLLCVLLVWDWDDDSTIIMTIDGPLSRVLSVVLSVCSSVPHDSVVSSVSSVVSSVVVVVVVVVVCVVVVVVVD/DKDAADPVLLVVLVVCQVVLVVVFQWDWDADPVVRMIDIGHPDPDCVSVVLSRQLSVCSRVPDDNVLSNCSNDPFKDKDKAWCVVLDPDQVLLVQLLCLCQDDVRVNVVLLCVLLVWDWDDDSTIIMTIDGPLSRVLSVVLSVCSSVPHDSVVSSVSSVVSSVVVVVVVVVVVVVVVVVVD

Solvent-accessible surface area (backbone atoms only — not comparable to full-atom values): 19199 Å² total; per-residue (Å²): 81,57,48,69,55,51,77,93,36,45,67,63,52,59,72,42,45,66,58,52,31,72,78,35,70,34,48,69,46,76,39,80,88,78,55,32,36,39,34,39,41,74,55,78,43,42,60,60,30,52,28,52,51,48,24,54,48,34,37,44,76,64,46,52,67,76,65,21,56,48,31,73,41,54,40,29,44,77,32,63,45,66,45,64,84,76,36,91,44,70,70,48,43,51,49,44,51,47,58,48,32,30,78,96,39,46,43,42,49,48,48,27,66,53,44,64,29,50,77,49,80,58,97,53,35,38,40,36,38,24,38,57,68,28,34,48,54,43,50,52,44,51,49,39,45,67,73,62,51,52,68,68,60,44,51,52,51,45,54,57,49,32,56,51,48,52,52,48,52,52,51,50,50,50,49,52,56,51,67,75,96,80,58,48,69,54,52,78,92,37,45,66,63,51,61,71,42,45,66,58,52,32,71,79,34,70,35,48,69,46,76,39,82,89,78,52,32,35,40,34,40,41,75,55,77,42,42,60,59,30,52,28,52,49,49,25,53,46,36,39,44,76,64,45,52,67,77,66,21,57,49,32,72,40,54,39,29,44,77,31,63,46,64,44,63,84,78,36,90,45,71,68,48,44,52,50,45,50,46,59,50,32,30,77,96,38,46,44,41,50,48,48,26,67,53,45,66,29,47,76,48,81,58,100,52,35,36,38,35,37,25,39,56,66,28,35,50,55,44,50,51,44,51,50,39,45,66,72,62,50,53,66,68,58,44,50,52,52,44,54,56,49,30,55,51,49,53,51,48,52,52,50,49,48,49,50,52,55,51,68,75,96

InterPro domains:
  IPR004087 K Homology domain [SM00322] (75-147)
  IPR019964 KH domain protein, archaea [TIGR03665] (2-167)
  IPR036612 K Homology domain, type 1 superfamily [G3DSA:3.30.1370.10] (1-73)
  IPR036612 K Homology domain, type 1 superfamily [G3DSA:3.30.1370.10] (74-176)
  IPR036612 K Homology domain, type 1 superfamily [SSF54791] (79-158)
  IPR055211 PNO1, second type I KH domain [PF22891] (78-162)

Sequence (362 aa):
MYITVPDDKINLVKSILGRLEEISNTKIEFDEKTKSIRVIPKDNNAYEAMKVVSVIKAIGVGFDVDEAMKLMRDDYVLDIIDLKDSTNGPEDMKRIKGRIIGEKGKTKKIIQEYTGVNIIITDHYVGILGTIEQADIAKRAIEMLIKGKEHSTVYKYLDKAERELSLFNVNRALKEGLDNTMYITVPDDKINLVKSILGRLEEISNTKIEFDEKTKSIRVIPKDNNAYEAMKVVSVIKAIGVGFDVDEAMKLMRDDYVLDIIDLKDSTNGPEDMKRIKGRIIGEKGKTKKIIQEYTGVNIIITDHYVGILGTIEQADIAKRAIEMLIKGKEHSTVYKYLDKAERELSLFNVNRALKEGLDNT